Protein AF-A0A139C661-F1 (afdb_monomer_lite)

Radius of gyration: 28.18 Å; chains: 1; bounding box: 65×70×69 Å

Secondary structure (DSSP, 8-state):
-HHHHHHHHHHHHHHS----HHHHHHHHHHHHHHHHHHHHHHHHHTTT--GGGSEEEE-STTHHHHHHHHHHHHT--EEEE-TTGGGHHHHHHHHSPEEEEEEEEEEEES-TTHHHHHHHHHHHHHHHHHHHHHHTS-TT-EEEEEEEEEEEETT---EEEEESS-HHHHHHHHHHHHHHHHS---TT--EEEEEEEEEEEEE---PPPPP-----PPPPPSEEEEEEETTEEEEEEEEEGGG--TT-EEESSEEEE-SS-EEEE-TTEEEEE-TTS-EEEEE---S------S---HHHHHHHHHHHHHHHHHHHHHHHHH---HHHHTT-----EEE-TTS-EEEE-SS-GGGTTTTTTT-

Structure (mmCIF, N/CA/C/O backbone):
data_AF-A0A139C661-F1
#
_entry.id   AF-A0A139C661-F1
#
loop_
_atom_site.group_PDB
_atom_site.id
_atom_site.type_symbol
_atom_site.label_atom_id
_atom_site.label_alt_id
_atom_site.label_comp_id
_atom_site.label_asym_id
_atom_site.label_entity_id
_atom_site.label_seq_id
_atom_site.pdbx_PDB_ins_code
_atom_site.Cartn_x
_atom_site.Cartn_y
_atom_site.Cartn_z
_atom_site.occupancy
_atom_site.B_iso_or_equiv
_atom_site.auth_seq_id
_atom_site.auth_comp_id
_atom_site.auth_asym_id
_atom_site.auth_atom_id
_atom_site.pdbx_PDB_model_num
ATOM 1 N N . MET A 1 1 ? 30.613 1.981 -14.700 1.00 80.44 1 MET A N 1
ATOM 2 C CA . MET A 1 1 ? 31.206 0.914 -15.538 1.00 80.44 1 MET A CA 1
ATOM 3 C C . MET A 1 1 ? 32.548 0.426 -15.017 1.00 80.44 1 MET A C 1
ATOM 5 O O . MET A 1 1 ? 32.743 -0.776 -15.017 1.00 80.44 1 MET A O 1
ATOM 9 N N . GLU A 1 2 ? 33.445 1.295 -14.546 1.00 85.75 2 GLU A N 1
ATOM 10 C CA . GLU A 1 2 ? 34.765 0.894 -14.021 1.00 85.75 2 GLU A CA 1
ATOM 11 C C . GLU A 1 2 ? 34.686 -0.111 -12.857 1.00 85.75 2 GLU A C 1
ATOM 13 O O . GLU A 1 2 ? 35.191 -1.217 -12.991 1.00 85.75 2 GLU A O 1
ATOM 18 N N . LYS A 1 3 ? 33.885 0.173 -11.820 1.00 90.19 3 LYS A N 1
ATOM 19 C CA . LYS A 1 3 ? 33.638 -0.775 -10.712 1.00 90.19 3 LYS A CA 1
ATOM 20 C C . LYS A 1 3 ? 33.100 -2.145 -11.152 1.00 90.19 3 LYS A C 1
ATOM 22 O O . LYS A 1 3 ? 33.436 -3.162 -10.565 1.00 90.19 3 LYS A O 1
ATOM 27 N N . PHE A 1 4 ? 32.262 -2.187 -12.192 1.00 91.69 4 PHE A N 1
ATOM 28 C CA . PHE A 1 4 ? 31.746 -3.457 -12.719 1.00 91.69 4 PHE A CA 1
ATOM 29 C C . PHE A 1 4 ? 32.794 -4.222 -13.533 1.00 91.69 4 PHE A C 1
ATOM 31 O O . PHE A 1 4 ? 32.714 -5.442 -13.609 1.00 91.69 4 PHE A O 1
ATOM 38 N N . ARG A 1 5 ? 33.780 -3.534 -14.128 1.00 92.62 5 ARG A N 1
ATOM 39 C CA . ARG A 1 5 ? 34.937 -4.186 -14.761 1.00 92.62 5 ARG A CA 1
ATOM 40 C C . ARG A 1 5 ? 35.842 -4.818 -13.716 1.00 92.62 5 ARG A C 1
ATOM 42 O O . ARG A 1 5 ? 36.205 -5.974 -13.872 1.00 92.62 5 ARG A O 1
ATOM 49 N N . GLU A 1 6 ? 36.148 -4.084 -12.651 1.00 92.38 6 GLU A N 1
ATOM 50 C CA . GLU A 1 6 ? 36.937 -4.598 -11.525 1.00 92.38 6 GLU A CA 1
ATOM 51 C C . GLU A 1 6 ? 36.276 -5.840 -10.917 1.00 92.38 6 GLU A C 1
ATOM 53 O O . GLU A 1 6 ? 36.915 -6.881 -10.787 1.00 92.38 6 GLU A O 1
ATOM 58 N N . LEU A 1 7 ? 34.968 -5.766 -10.654 1.00 90.88 7 LEU A N 1
ATOM 59 C CA . LEU A 1 7 ? 34.220 -6.888 -10.095 1.00 90.88 7 LEU A CA 1
ATOM 60 C C . LEU A 1 7 ? 34.132 -8.084 -11.056 1.00 90.88 7 LEU A C 1
ATOM 62 O O . LEU A 1 7 ? 34.172 -9.228 -10.616 1.00 90.88 7 LEU A O 1
ATOM 66 N N . ALA A 1 8 ? 34.039 -7.848 -12.368 1.00 91.00 8 ALA A N 1
ATOM 67 C CA . ALA A 1 8 ? 34.062 -8.923 -13.358 1.00 91.00 8 ALA A CA 1
ATOM 68 C C . ALA A 1 8 ? 35.401 -9.685 -13.356 1.00 91.00 8 ALA A C 1
ATOM 70 O O . ALA A 1 8 ? 35.404 -10.915 -13.445 1.00 91.00 8 ALA A O 1
ATOM 71 N N . GLU A 1 9 ? 36.527 -8.979 -13.215 1.00 91.69 9 GLU A N 1
ATOM 72 C CA . GLU A 1 9 ? 37.844 -9.613 -13.078 1.00 91.69 9 GLU A CA 1
ATOM 73 C C . GLU A 1 9 ? 37.979 -10.364 -11.746 1.00 91.69 9 GLU A C 1
ATOM 75 O O . GLU A 1 9 ? 38.495 -11.481 -11.726 1.00 91.69 9 GLU A O 1
ATOM 80 N N . GLU A 1 10 ? 37.453 -9.819 -10.645 1.00 90.50 10 GLU A N 1
ATOM 81 C CA . GLU A 1 10 ? 37.433 -10.512 -9.351 1.00 90.50 10 GLU A CA 1
ATOM 82 C C . GLU A 1 10 ? 36.623 -11.818 -9.408 1.00 90.50 10 GLU A C 1
ATOM 84 O O . GLU A 1 10 ? 37.113 -12.873 -8.995 1.00 90.50 10 GLU A O 1
ATOM 89 N N . ILE A 1 11 ? 35.420 -11.784 -9.996 1.00 87.69 11 ILE A N 1
ATOM 90 C CA . ILE A 1 11 ? 34.577 -12.974 -10.200 1.00 87.69 11 ILE A CA 1
ATOM 91 C C . ILE A 1 11 ? 35.332 -14.024 -11.018 1.00 87.69 11 ILE A C 1
ATOM 93 O O . ILE A 1 11 ? 35.315 -15.209 -10.672 1.00 87.69 11 ILE A O 1
ATOM 97 N N . LYS A 1 12 ? 36.026 -13.606 -12.080 1.00 90.69 12 LYS A N 1
ATOM 98 C CA . LYS A 1 12 ? 36.820 -14.503 -12.923 1.00 90.69 12 LYS A CA 1
ATOM 99 C C . LYS A 1 12 ? 37.972 -15.143 -12.151 1.00 90.69 12 LYS A C 1
ATOM 101 O O . LYS A 1 12 ? 38.194 -16.341 -12.310 1.00 90.69 12 LYS A O 1
ATOM 106 N N . LEU A 1 13 ? 38.670 -14.383 -11.308 1.00 92.19 13 LEU A N 1
ATOM 107 C CA . LEU A 1 13 ? 39.756 -14.898 -10.467 1.00 92.19 13 LEU A CA 1
ATOM 108 C C . LEU A 1 13 ? 39.258 -15.917 -9.433 1.00 92.19 13 LEU A C 1
ATOM 110 O O . LEU A 1 13 ? 39.917 -16.932 -9.223 1.00 92.19 13 LEU A O 1
ATOM 114 N N . GLN A 1 14 ? 38.104 -15.675 -8.809 1.00 92.31 14 GLN A N 1
ATOM 115 C CA . GLN A 1 14 ? 37.574 -16.535 -7.742 1.00 92.31 14 GLN A CA 1
ATOM 116 C C . GLN A 1 14 ? 36.830 -17.773 -8.262 1.00 92.31 14 GLN A C 1
ATOM 118 O O . GLN A 1 14 ? 36.888 -18.831 -7.641 1.00 92.31 14 GLN A O 1
ATOM 123 N N . THR A 1 15 ? 36.116 -17.653 -9.384 1.00 88.62 15 THR A N 1
ATOM 124 C CA . THR A 1 15 ? 35.202 -18.704 -9.876 1.00 88.62 15 THR A CA 1
ATOM 125 C C . THR A 1 15 ? 35.655 -19.357 -11.182 1.00 88.62 15 THR A C 1
ATOM 127 O O . THR A 1 15 ? 35.063 -20.344 -11.613 1.00 88.62 15 THR A O 1
ATOM 130 N N . GLY A 1 16 ? 36.663 -18.796 -11.860 1.00 87.50 16 GLY A N 1
ATOM 131 C CA . GLY A 1 16 ? 37.084 -19.212 -13.202 1.00 87.50 16 GLY A CA 1
ATOM 132 C C . GLY A 1 16 ? 36.118 -18.810 -14.326 1.00 87.50 16 GLY A C 1
ATOM 133 O O . GLY A 1 16 ? 36.418 -19.030 -15.501 1.00 87.50 16 GLY A O 1
ATOM 134 N N . LYS A 1 17 ? 34.964 -18.204 -14.007 1.00 84.56 17 LYS A N 1
ATOM 135 C CA . LYS A 1 17 ? 33.947 -17.802 -14.984 1.00 84.56 17 LYS A CA 1
ATOM 136 C C . LYS A 1 17 ? 34.169 -16.365 -15.448 1.00 84.56 17 LYS A C 1
ATOM 138 O O . LYS A 1 17 ? 34.130 -15.431 -14.656 1.00 84.56 17 LYS A O 1
ATOM 143 N N . SER A 1 18 ? 34.347 -16.178 -16.754 1.00 88.88 18 SER A N 1
ATOM 144 C CA . SER A 1 18 ? 34.419 -14.842 -17.353 1.00 88.88 18 SER A CA 1
ATOM 145 C C . SER A 1 18 ? 33.016 -14.265 -17.543 1.00 88.88 18 SER A C 1
ATOM 147 O O . SER A 1 18 ? 32.144 -14.940 -18.089 1.00 88.88 18 SER A O 1
ATOM 149 N N . MET A 1 19 ? 32.815 -13.010 -17.145 1.00 88.56 19 MET A N 1
ATOM 150 C CA . MET A 1 19 ? 31.574 -12.256 -17.357 1.00 88.56 19 MET A CA 1
ATOM 151 C C . MET A 1 19 ? 31.905 -10.856 -17.871 1.00 88.56 19 MET A C 1
ATOM 153 O O . MET A 1 19 ? 32.953 -10.300 -17.546 1.00 88.56 19 MET A O 1
ATOM 157 N N . LYS A 1 20 ? 31.025 -10.276 -18.682 1.00 92.12 20 LYS A N 1
ATOM 158 C CA . LYS A 1 20 ? 31.119 -8.876 -19.096 1.00 92.12 20 LYS A CA 1
ATOM 159 C C . LYS A 1 20 ? 30.608 -7.959 -17.976 1.00 92.12 20 LYS A C 1
ATOM 161 O O . LYS A 1 20 ? 29.707 -8.352 -17.234 1.00 92.12 20 LYS A O 1
ATOM 166 N N . PRO A 1 21 ? 31.107 -6.717 -17.866 1.00 93.44 21 PRO A N 1
ATOM 167 C CA . PRO A 1 21 ? 30.649 -5.761 -16.852 1.00 93.44 21 PRO A CA 1
ATOM 168 C C . PRO A 1 21 ? 29.132 -5.525 -16.865 1.00 93.44 21 PRO A C 1
ATOM 170 O O . PRO A 1 21 ? 28.522 -5.330 -15.816 1.00 93.44 21 PRO A O 1
ATOM 173 N N . GLU A 1 22 ? 28.517 -5.550 -18.047 1.00 94.12 22 GLU A N 1
ATOM 174 C CA . GLU A 1 22 ? 27.073 -5.403 -18.228 1.00 94.12 22 GLU A CA 1
ATOM 175 C C . GLU A 1 22 ? 26.294 -6.601 -17.663 1.00 94.12 22 GLU A C 1
ATOM 177 O O . GLU A 1 22 ? 25.252 -6.412 -17.041 1.00 94.12 22 GLU A O 1
ATOM 182 N N . GLU A 1 23 ? 26.825 -7.820 -17.810 1.00 90.12 23 GLU A N 1
ATOM 183 C CA . GLU A 1 23 ? 26.236 -9.041 -17.241 1.00 90.12 23 GLU A CA 1
ATOM 184 C C . GLU A 1 23 ? 26.311 -9.027 -15.712 1.00 90.12 23 GLU A C 1
ATOM 186 O O . GLU A 1 23 ? 25.373 -9.453 -15.039 1.00 90.12 23 GLU A O 1
ATOM 191 N N . VAL A 1 24 ? 27.405 -8.497 -15.155 1.00 91.75 24 VAL A N 1
ATOM 192 C CA . VAL A 1 24 ? 27.536 -8.295 -13.706 1.00 91.75 24 VAL A CA 1
ATOM 193 C C . VAL A 1 24 ? 26.501 -7.277 -13.221 1.00 91.75 24 VAL A C 1
ATOM 195 O O . VAL A 1 24 ? 25.784 -7.553 -12.262 1.00 91.75 24 VAL A O 1
ATOM 198 N N . ALA A 1 25 ? 26.358 -6.135 -13.900 1.00 92.12 25 ALA A N 1
ATOM 199 C CA . ALA A 1 25 ? 25.361 -5.122 -13.547 1.00 92.12 25 ALA A CA 1
ATOM 200 C C . ALA A 1 25 ? 23.918 -5.658 -13.625 1.00 92.12 25 ALA A C 1
ATOM 202 O O . ALA A 1 25 ? 23.123 -5.425 -12.711 1.00 92.12 25 ALA A O 1
ATOM 203 N N . GLU A 1 26 ? 23.586 -6.421 -14.670 1.00 91.62 26 GLU A N 1
ATOM 204 C CA . GLU A 1 26 ? 22.289 -7.098 -14.788 1.00 91.62 26 GLU A CA 1
ATOM 205 C C . GLU A 1 26 ? 22.086 -8.138 -13.670 1.00 91.62 26 GLU A C 1
ATOM 207 O O . GLU A 1 26 ? 20.982 -8.275 -13.144 1.00 91.62 26 GLU A O 1
ATOM 212 N N . GLY A 1 27 ? 23.144 -8.838 -13.249 1.00 86.31 27 GLY A N 1
ATOM 213 C CA . GLY A 1 27 ? 23.111 -9.751 -12.104 1.00 86.31 27 GLY A CA 1
ATOM 214 C C . GLY A 1 27 ? 22.730 -9.057 -10.793 1.00 86.31 27 GLY A C 1
ATOM 215 O O . GLY A 1 27 ? 21.849 -9.538 -10.083 1.00 86.31 27 GLY A O 1
ATOM 216 N N . PHE A 1 28 ? 23.317 -7.890 -10.502 1.00 91.06 28 PHE A N 1
ATOM 217 C CA . PHE A 1 28 ? 22.934 -7.080 -9.334 1.00 91.06 28 PHE A CA 1
ATOM 218 C C . PHE A 1 28 ? 21.464 -6.665 -9.387 1.00 91.06 28 PHE A C 1
ATOM 220 O O . PHE A 1 28 ? 20.768 -6.732 -8.373 1.00 91.06 28 PHE A O 1
ATOM 227 N N . LEU A 1 29 ? 20.983 -6.269 -10.568 1.00 91.25 29 LEU A N 1
ATOM 228 C CA . LEU A 1 29 ? 19.581 -5.921 -10.764 1.00 91.25 29 LEU A CA 1
ATOM 229 C C . LEU A 1 29 ? 18.662 -7.119 -10.483 1.00 91.25 29 LEU A C 1
ATOM 231 O O . LEU A 1 29 ? 17.674 -6.959 -9.771 1.00 91.25 29 LEU A O 1
ATOM 235 N N . LYS A 1 30 ? 19.005 -8.318 -10.976 1.00 85.88 30 LYS A N 1
ATOM 236 C CA . LYS A 1 30 ? 18.246 -9.555 -10.712 1.00 85.88 30 LYS A CA 1
ATOM 237 C C . LYS A 1 30 ? 18.159 -9.859 -9.215 1.00 85.88 30 LYS A C 1
ATOM 239 O O . LYS A 1 30 ? 17.058 -10.067 -8.717 1.00 85.88 30 LYS A O 1
ATOM 244 N N . VAL A 1 31 ? 19.280 -9.794 -8.492 1.00 84.31 31 VAL A N 1
ATOM 245 C CA . VAL A 1 31 ? 19.309 -10.014 -7.032 1.00 84.31 31 VAL A CA 1
ATOM 246 C C . VAL A 1 31 ? 18.468 -8.970 -6.291 1.00 84.31 31 VAL A C 1
ATOM 248 O O . VAL A 1 31 ? 17.716 -9.306 -5.379 1.00 84.31 31 VAL A O 1
ATOM 251 N N . ALA A 1 32 ? 18.553 -7.696 -6.683 1.00 89.88 32 ALA A N 1
ATOM 252 C CA . ALA A 1 32 ? 17.746 -6.639 -6.075 1.00 89.88 32 ALA A CA 1
ATOM 253 C C . ALA A 1 32 ? 16.240 -6.867 -6.296 1.00 89.88 32 ALA A C 1
ATOM 255 O O . ALA A 1 32 ? 15.459 -6.755 -5.350 1.00 89.88 32 ALA A O 1
ATOM 256 N N . VAL A 1 33 ? 15.839 -7.220 -7.522 1.00 91.00 33 VAL A N 1
ATOM 257 C CA . VAL A 1 33 ? 14.450 -7.558 -7.874 1.00 91.00 33 VAL A CA 1
ATOM 258 C C . VAL A 1 33 ? 13.952 -8.748 -7.062 1.00 91.00 33 VAL A C 1
ATOM 260 O O . VAL A 1 33 ? 12.860 -8.680 -6.504 1.00 91.00 33 VAL A O 1
ATOM 263 N N . GLU A 1 34 ? 14.749 -9.809 -6.952 1.00 81.69 34 GLU A N 1
ATOM 264 C CA . GLU A 1 34 ? 14.398 -11.004 -6.184 1.00 81.69 34 GLU A CA 1
ATOM 265 C C . GLU A 1 34 ? 14.207 -10.689 -4.696 1.00 81.69 34 GLU A C 1
ATOM 267 O O . GLU A 1 34 ? 13.201 -11.079 -4.105 1.00 81.69 34 GLU A O 1
ATOM 272 N N . ASN A 1 35 ? 15.096 -9.890 -4.103 1.00 84.19 35 ASN A N 1
ATOM 273 C CA . ASN A 1 35 ? 14.955 -9.443 -2.717 1.00 84.19 35 ASN A CA 1
ATOM 274 C C . ASN A 1 35 ? 13.679 -8.614 -2.493 1.00 84.19 35 ASN A C 1
ATOM 276 O O . ASN A 1 35 ? 12.963 -8.834 -1.513 1.00 84.19 35 ASN A O 1
ATOM 280 N N . MET A 1 36 ? 13.368 -7.681 -3.400 1.00 92.81 36 MET A N 1
ATOM 281 C CA . MET A 1 36 ? 12.145 -6.872 -3.325 1.00 92.81 36 MET A CA 1
ATOM 282 C C . MET A 1 36 ? 10.884 -7.732 -3.471 1.00 92.81 36 MET A C 1
ATOM 284 O O . MET A 1 36 ? 9.956 -7.602 -2.671 1.00 92.81 36 MET A O 1
ATOM 288 N N . ALA A 1 37 ? 10.863 -8.641 -4.449 1.00 87.81 37 ALA A N 1
ATOM 289 C CA . ALA A 1 37 ? 9.755 -9.565 -4.661 1.00 87.81 37 ALA A CA 1
ATOM 290 C C . ALA A 1 37 ? 9.552 -10.475 -3.440 1.00 87.81 37 ALA A C 1
ATOM 292 O O . ALA A 1 37 ? 8.440 -10.576 -2.927 1.00 87.81 37 ALA A O 1
ATOM 293 N N . ASN A 1 38 ? 10.619 -11.053 -2.887 1.00 79.50 38 ASN A N 1
ATOM 294 C CA . ASN A 1 38 ? 10.536 -11.898 -1.696 1.00 79.50 38 ASN A CA 1
ATOM 295 C C . ASN A 1 38 ? 9.994 -11.144 -0.475 1.00 79.50 38 ASN A C 1
ATOM 297 O O . ASN A 1 38 ? 9.174 -11.693 0.261 1.00 79.50 38 ASN A O 1
ATOM 301 N N . ALA A 1 39 ? 10.373 -9.877 -0.280 1.00 87.06 39 ALA A N 1
ATOM 302 C CA . ALA A 1 39 ? 9.829 -9.056 0.800 1.00 87.06 39 ALA A CA 1
ATOM 303 C C . ALA A 1 39 ? 8.314 -8.818 0.645 1.00 87.06 39 ALA A C 1
ATOM 305 O O . ALA A 1 39 ? 7.556 -8.982 1.607 1.00 87.06 39 ALA A O 1
ATOM 306 N N . ILE A 1 40 ? 7.859 -8.486 -0.569 1.00 87.75 40 ILE A N 1
ATOM 307 C CA . ILE A 1 40 ? 6.432 -8.288 -0.873 1.00 87.75 40 ILE A CA 1
ATOM 308 C C . ILE A 1 40 ? 5.660 -9.602 -0.708 1.00 87.75 40 ILE A C 1
ATOM 310 O O . ILE A 1 40 ? 4.613 -9.620 -0.051 1.00 87.75 40 ILE A O 1
ATOM 314 N N . LYS A 1 41 ? 6.192 -10.705 -1.250 1.00 79.12 41 LYS A N 1
ATOM 315 C CA . LYS A 1 41 ? 5.614 -12.050 -1.150 1.00 79.12 41 LYS A CA 1
ATOM 316 C C . LYS A 1 41 ? 5.475 -12.471 0.307 1.00 79.12 41 LYS A C 1
ATOM 318 O O . LYS A 1 41 ? 4.380 -12.823 0.726 1.00 79.12 41 LYS A O 1
ATOM 323 N N . HIS A 1 42 ? 6.531 -12.344 1.107 1.00 75.38 42 HIS A N 1
ATOM 324 C CA . HIS A 1 42 ? 6.519 -12.716 2.521 1.00 75.38 42 HIS A CA 1
ATOM 325 C C . HIS A 1 42 ? 5.429 -11.979 3.313 1.00 75.38 42 HIS A C 1
ATOM 327 O O . HIS A 1 42 ? 4.707 -12.600 4.087 1.00 75.38 42 HIS A O 1
ATOM 333 N N . ILE A 1 43 ? 5.270 -10.666 3.125 1.00 77.12 43 ILE A N 1
ATOM 334 C CA . ILE A 1 43 ? 4.259 -9.887 3.862 1.00 77.12 43 ILE A CA 1
ATOM 335 C C . ILE A 1 43 ? 2.839 -10.213 3.382 1.00 77.12 43 ILE A C 1
ATOM 337 O O . ILE A 1 43 ? 1.917 -10.313 4.195 1.00 77.12 43 ILE A O 1
ATOM 341 N N . SER A 1 44 ? 2.653 -10.360 2.071 1.00 77.31 44 SER A N 1
ATOM 342 C CA . SER A 1 44 ? 1.326 -10.500 1.462 1.00 77.31 44 SER A CA 1
ATOM 343 C C . SER A 1 44 ? 0.790 -11.923 1.583 1.00 77.31 44 SER A C 1
ATOM 345 O O . SER A 1 44 ? -0.354 -12.128 1.987 1.00 77.31 44 SER A O 1
ATOM 347 N N . VAL A 1 45 ? 1.637 -12.915 1.312 1.00 70.44 45 VAL A N 1
ATOM 348 C CA . VAL A 1 45 ? 1.259 -14.329 1.327 1.00 70.44 45 VAL A CA 1
ATOM 349 C C . VAL A 1 45 ? 1.052 -14.833 2.760 1.00 70.44 45 VAL A C 1
ATOM 351 O O . VAL A 1 45 ? 0.088 -15.556 2.997 1.00 70.44 45 VAL A O 1
ATOM 354 N N . LYS A 1 46 ? 1.818 -14.355 3.757 1.00 60.97 46 LYS A N 1
ATOM 355 C CA . LYS A 1 46 ? 1.527 -14.622 5.188 1.00 60.97 46 LYS A CA 1
ATOM 356 C C . LYS A 1 46 ? 0.142 -14.151 5.632 1.00 60.97 46 LYS A C 1
ATOM 358 O O . LYS A 1 46 ? -0.434 -14.676 6.583 1.00 60.97 46 LYS A O 1
ATOM 363 N N . ARG A 1 47 ? -0.402 -13.144 4.948 1.00 64.62 47 ARG A N 1
ATOM 364 C CA . ARG A 1 47 ? -1.761 -12.636 5.171 1.00 64.62 47 ARG A CA 1
ATOM 365 C C . ARG A 1 47 ? -2.810 -13.339 4.298 1.00 64.62 47 ARG A C 1
ATOM 367 O O . ARG A 1 47 ? -3.972 -12.955 4.340 1.00 64.62 47 ARG A O 1
ATOM 374 N N . GLY A 1 48 ? -2.417 -14.355 3.526 1.00 64.56 48 GLY A N 1
ATOM 375 C CA . GLY A 1 48 ? -3.294 -15.153 2.672 1.00 64.56 48 GLY A CA 1
ATOM 376 C C . GLY A 1 48 ? -3.688 -14.490 1.349 1.00 64.56 48 GLY A C 1
ATOM 377 O O . GLY A 1 48 ? -4.583 -15.002 0.674 1.00 64.56 48 GLY A O 1
ATOM 378 N N . TYR A 1 49 ? -3.057 -13.377 0.962 1.00 73.31 49 TYR A N 1
ATOM 379 C CA . TYR A 1 49 ? -3.384 -12.681 -0.285 1.00 73.31 49 TYR A CA 1
ATOM 380 C C . TYR A 1 49 ? -2.826 -13.409 -1.513 1.00 73.31 49 TYR A C 1
ATOM 382 O O . TYR A 1 49 ? -1.654 -13.788 -1.541 1.00 73.31 49 TYR A O 1
ATOM 390 N N . HIS A 1 50 ? -3.668 -13.548 -2.539 1.00 74.44 50 HIS A N 1
ATOM 391 C CA . HIS A 1 50 ? -3.280 -13.990 -3.880 1.00 74.44 50 HIS A CA 1
ATOM 392 C C . HIS A 1 50 ? -2.820 -12.770 -4.677 1.00 74.44 50 HIS A C 1
ATOM 394 O O . HIS A 1 50 ? -3.635 -11.920 -5.009 1.00 74.44 50 HIS A O 1
ATOM 400 N N . LEU A 1 51 ? -1.518 -12.635 -4.936 1.00 77.81 51 LEU A N 1
ATOM 401 C CA . LEU A 1 51 ? -0.949 -11.400 -5.499 1.00 77.81 51 LEU A CA 1
ATOM 402 C C . L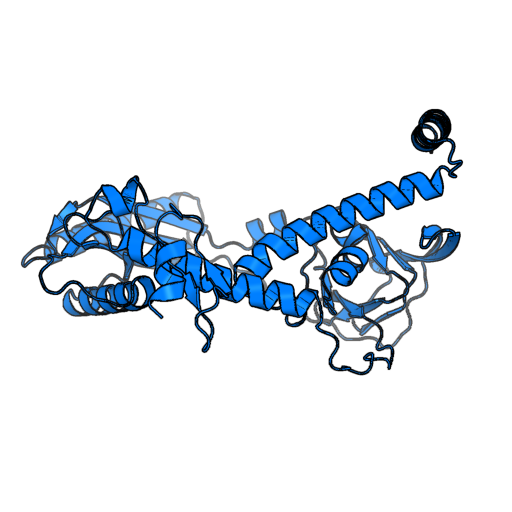EU A 1 51 ? -1.455 -11.056 -6.909 1.00 77.81 51 LEU A C 1
ATOM 404 O O . LEU A 1 51 ? -1.526 -9.877 -7.241 1.00 77.81 51 LEU A O 1
ATOM 408 N N . GLU A 1 52 ? -1.843 -12.052 -7.703 1.00 80.31 52 GLU A N 1
ATOM 409 C CA . GLU A 1 52 ? -2.371 -11.873 -9.064 1.00 80.31 52 GLU A CA 1
ATOM 410 C C . GLU A 1 52 ? -3.680 -11.063 -9.098 1.00 80.31 52 GLU A C 1
ATOM 412 O O . GLU A 1 52 ? -3.947 -10.361 -10.071 1.00 80.31 52 GLU A O 1
ATOM 417 N N . ASP A 1 53 ? -4.455 -11.089 -8.007 1.00 81.75 53 ASP A N 1
ATOM 418 C CA . ASP A 1 53 ? -5.716 -10.346 -7.872 1.00 81.75 53 ASP A CA 1
ATOM 419 C C . ASP A 1 53 ? -5.502 -8.844 -7.587 1.00 81.75 53 ASP A C 1
ATOM 421 O O . ASP A 1 53 ? -6.461 -8.067 -7.538 1.00 81.75 53 ASP A O 1
ATOM 425 N N . TYR A 1 54 ? -4.254 -8.414 -7.371 1.00 88.31 54 TYR A N 1
ATOM 426 C CA . TYR A 1 54 ? -3.913 -7.058 -6.944 1.00 88.31 54 TYR A CA 1
ATOM 427 C C . TYR A 1 54 ? -3.136 -6.282 -8.005 1.00 88.31 54 TYR A C 1
ATOM 429 O O . TYR A 1 54 ? -2.441 -6.821 -8.861 1.00 88.31 54 TYR A O 1
ATOM 437 N N . ILE A 1 55 ? -3.226 -4.956 -7.903 1.00 95.25 55 ILE A N 1
ATOM 438 C CA . ILE A 1 55 ? -2.417 -4.025 -8.688 1.00 95.25 55 ILE A CA 1
ATOM 439 C C . ILE A 1 55 ? -1.220 -3.599 -7.838 1.00 95.25 55 ILE A C 1
ATOM 441 O O . ILE A 1 55 ? -1.388 -3.147 -6.702 1.00 95.25 55 ILE A O 1
ATOM 445 N N . LEU A 1 56 ? -0.011 -3.689 -8.393 1.00 95.56 56 LEU A N 1
ATOM 446 C CA . LEU A 1 56 ? 1.187 -3.181 -7.730 1.00 95.56 56 LEU A CA 1
ATOM 447 C C . LEU A 1 56 ? 1.222 -1.649 -7.826 1.00 95.56 56 LEU A C 1
ATOM 449 O O . LEU A 1 56 ? 1.378 -1.092 -8.909 1.00 95.56 56 LEU A O 1
ATOM 453 N N . CYS A 1 57 ? 1.095 -0.952 -6.697 1.00 95.69 57 CYS A N 1
ATOM 454 C CA . CYS A 1 57 ? 1.296 0.496 -6.646 1.00 95.69 57 CYS A CA 1
ATOM 455 C C . CYS A 1 57 ? 2.787 0.805 -6.457 1.00 95.69 57 CYS A C 1
ATOM 457 O O . CYS A 1 57 ? 3.356 0.524 -5.399 1.00 95.69 57 CYS A O 1
ATOM 459 N N . CYS A 1 58 ? 3.423 1.382 -7.476 1.00 94.31 58 CYS A N 1
ATOM 460 C CA . CYS A 1 58 ? 4.846 1.712 -7.446 1.00 94.31 58 CYS A CA 1
ATOM 461 C C . CYS A 1 58 ? 5.062 3.207 -7.201 1.00 94.31 58 CYS A C 1
ATOM 463 O O . CYS A 1 58 ? 4.563 4.058 -7.939 1.00 94.31 58 CYS A O 1
ATOM 465 N N . PHE A 1 59 ? 5.860 3.524 -6.182 1.00 94.06 59 PHE A N 1
ATOM 466 C CA . PHE A 1 59 ? 6.226 4.891 -5.820 1.00 94.06 59 PHE A CA 1
ATOM 467 C C . PHE A 1 59 ? 7.673 4.975 -5.311 1.00 94.06 59 PHE A C 1
ATOM 469 O O . PHE A 1 59 ? 8.371 3.969 -5.192 1.00 94.06 59 PHE A O 1
ATOM 476 N N . GLY A 1 60 ? 8.132 6.194 -5.031 1.00 92.25 60 GLY A N 1
ATOM 477 C CA . GLY A 1 60 ? 9.523 6.518 -4.732 1.00 92.25 60 GLY A CA 1
ATOM 478 C C . GLY A 1 60 ? 10.356 6.732 -5.997 1.00 92.25 60 GLY A C 1
ATOM 479 O O . GLY A 1 60 ? 9.981 6.319 -7.093 1.00 92.25 60 GLY A O 1
ATOM 480 N N . GLY A 1 61 ? 11.510 7.389 -5.855 1.00 89.44 61 GLY A N 1
ATOM 481 C CA . GLY A 1 61 ? 12.331 7.786 -7.006 1.00 89.44 61 GLY A CA 1
ATOM 482 C C . GLY A 1 61 ? 12.826 6.613 -7.862 1.00 89.44 61 GLY A C 1
ATOM 483 O O . GLY A 1 61 ? 12.874 6.728 -9.086 1.00 89.44 61 GLY A O 1
ATOM 484 N N . ALA A 1 62 ? 13.132 5.473 -7.235 1.00 90.75 62 ALA A N 1
ATOM 485 C CA . ALA A 1 62 ? 13.631 4.272 -7.911 1.00 90.75 62 ALA A CA 1
ATOM 486 C C . ALA A 1 62 ? 12.572 3.172 -8.110 1.00 90.75 62 ALA A C 1
ATOM 488 O O . ALA A 1 62 ? 12.821 2.226 -8.849 1.00 90.75 62 ALA A O 1
ATOM 489 N N . GLY A 1 63 ? 11.391 3.273 -7.487 1.00 91.69 63 GLY A N 1
ATOM 490 C CA . GLY A 1 63 ? 10.412 2.177 -7.490 1.00 91.69 63 GLY A CA 1
ATOM 491 C C . GLY A 1 63 ? 9.968 1.780 -8.899 1.00 91.69 63 GLY A C 1
ATOM 492 O O . GLY A 1 63 ? 9.954 0.601 -9.246 1.00 91.69 63 GLY A O 1
ATOM 493 N N . ALA A 1 64 ? 9.700 2.771 -9.752 1.00 94.31 64 ALA A N 1
ATOM 494 C CA . ALA A 1 64 ? 9.279 2.542 -11.131 1.00 94.31 64 ALA A CA 1
ATOM 495 C C . ALA A 1 64 ? 10.383 1.978 -12.053 1.00 94.31 64 ALA A C 1
ATOM 497 O O . ALA A 1 64 ? 10.072 1.497 -13.140 1.00 94.31 64 ALA A O 1
ATOM 498 N N . GLN A 1 65 ? 11.654 1.994 -11.632 1.00 94.44 65 GLN A N 1
ATOM 499 C CA . GLN A 1 65 ? 12.767 1.433 -12.413 1.00 94.44 65 GLN A CA 1
ATOM 500 C C . GLN A 1 65 ? 12.782 -0.098 -12.392 1.00 94.44 65 GLN A C 1
ATOM 502 O O . GLN A 1 65 ? 13.387 -0.719 -13.261 1.00 94.44 65 GLN A O 1
ATOM 507 N N . HIS A 1 66 ? 12.155 -0.695 -11.378 1.00 95.25 66 HIS A N 1
ATOM 508 C CA . HIS A 1 66 ? 12.154 -2.139 -11.137 1.00 95.25 66 HIS A CA 1
ATOM 509 C C . HIS A 1 66 ? 10.749 -2.740 -11.203 1.00 95.25 66 HIS A C 1
ATOM 511 O O . HIS A 1 66 ? 10.588 -3.940 -11.002 1.00 95.25 66 HIS A O 1
ATOM 517 N N . ALA A 1 67 ? 9.735 -1.907 -11.443 1.00 95.44 67 ALA A N 1
ATOM 518 C CA . ALA A 1 67 ? 8.337 -2.261 -11.265 1.00 95.44 67 ALA A CA 1
ATOM 519 C C . ALA A 1 67 ? 7.913 -3.458 -12.121 1.00 95.44 67 ALA A C 1
ATOM 521 O O . ALA A 1 67 ? 7.308 -4.385 -11.587 1.00 95.44 67 ALA A O 1
ATOM 522 N N . GLY A 1 68 ? 8.258 -3.474 -13.413 1.00 95.19 68 GLY A N 1
ATOM 523 C CA . GLY A 1 68 ? 7.879 -4.575 -14.298 1.00 95.19 68 GLY A CA 1
ATOM 524 C C . GLY A 1 68 ? 8.593 -5.878 -13.960 1.00 95.19 68 GLY A C 1
ATOM 525 O O . GLY A 1 68 ? 7.943 -6.917 -13.893 1.00 95.19 68 GLY A O 1
ATOM 526 N N . LEU A 1 69 ? 9.893 -5.830 -13.647 1.00 93.94 69 LEU A N 1
ATOM 527 C CA . LEU A 1 69 ? 10.641 -7.011 -13.190 1.00 93.94 69 LEU A CA 1
ATOM 528 C C . LEU A 1 69 ? 10.127 -7.566 -11.849 1.00 93.94 69 LEU A C 1
ATOM 530 O O . LEU A 1 69 ? 10.018 -8.782 -11.687 1.00 93.94 69 LEU A O 1
ATOM 534 N N . VAL A 1 70 ? 9.796 -6.696 -10.889 1.00 94.94 70 VAL A N 1
AT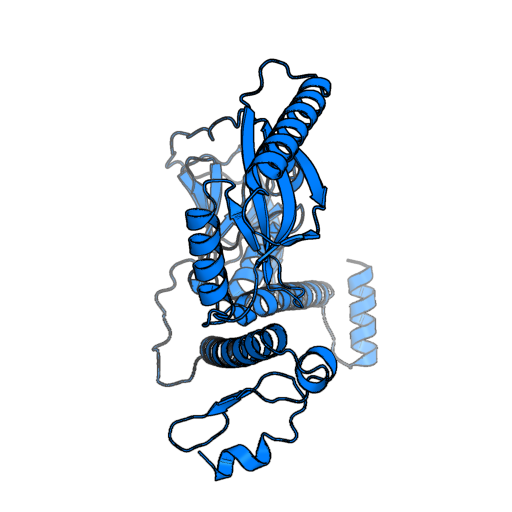OM 535 C CA . VAL A 1 70 ? 9.224 -7.105 -9.594 1.00 94.94 70 VAL A CA 1
ATOM 536 C C . VAL A 1 70 ? 7.836 -7.706 -9.793 1.00 94.94 70 VAL A C 1
ATOM 538 O O . VAL A 1 70 ? 7.564 -8.779 -9.264 1.00 94.94 70 VAL A O 1
ATOM 541 N N . ALA A 1 71 ? 6.974 -7.065 -10.583 1.00 93.88 71 ALA A N 1
ATOM 542 C CA . ALA A 1 71 ? 5.649 -7.591 -10.888 1.00 93.88 71 ALA A CA 1
ATOM 543 C C . ALA A 1 71 ? 5.720 -8.941 -11.618 1.00 93.88 71 ALA A C 1
ATOM 545 O O . ALA A 1 71 ? 4.988 -9.859 -11.258 1.00 93.88 71 ALA A O 1
ATOM 546 N N . ASP A 1 72 ? 6.653 -9.103 -12.564 1.00 90.06 72 ASP A N 1
ATOM 547 C CA . ASP A 1 72 ? 6.891 -10.376 -13.248 1.00 90.06 72 ASP A CA 1
ATOM 548 C C . ASP A 1 72 ? 7.296 -11.496 -12.278 1.00 90.06 72 ASP A C 1
ATOM 550 O O . ASP A 1 72 ? 6.807 -12.614 -12.419 1.00 90.06 72 ASP A O 1
ATOM 554 N N . SER A 1 73 ? 8.141 -11.200 -11.285 1.00 86.12 73 SER A N 1
ATOM 555 C CA . SER A 1 73 ? 8.543 -12.157 -10.239 1.00 86.12 73 SER A CA 1
ATOM 556 C C . SER A 1 73 ? 7.386 -12.538 -9.300 1.00 86.12 73 SER A C 1
ATOM 558 O O . SER A 1 73 ? 7.341 -13.644 -8.766 1.00 86.12 73 SER A O 1
ATOM 560 N N . LEU A 1 74 ? 6.426 -11.628 -9.113 1.00 85.19 74 LEU A N 1
ATOM 561 C CA . LEU A 1 74 ? 5.272 -11.801 -8.226 1.00 85.19 74 LEU A CA 1
ATOM 562 C C . LEU A 1 74 ? 4.019 -12.364 -8.914 1.00 85.19 74 LEU A C 1
ATOM 564 O O . LEU A 1 74 ? 3.027 -12.596 -8.228 1.00 85.19 74 LEU A O 1
ATOM 568 N N . GLY A 1 75 ? 4.032 -12.536 -10.240 1.00 84.94 75 GLY A N 1
ATOM 569 C CA . GLY A 1 75 ? 2.843 -12.917 -11.015 1.00 84.94 75 GLY A CA 1
ATOM 570 C C . GLY A 1 75 ? 1.819 -11.788 -11.199 1.00 84.94 75 GLY A C 1
ATOM 571 O O . GLY A 1 75 ? 0.733 -12.015 -11.716 1.00 84.94 75 GLY A O 1
ATOM 572 N N . ILE A 1 76 ? 2.151 -10.553 -10.818 1.00 91.00 76 ILE A N 1
ATOM 573 C CA . ILE A 1 76 ? 1.233 -9.412 -10.907 1.00 91.00 76 ILE A CA 1
ATOM 574 C C . ILE A 1 76 ? 1.106 -8.956 -12.366 1.00 91.00 76 ILE A C 1
ATOM 576 O O . ILE A 1 76 ? 2.106 -8.737 -13.051 1.00 91.00 76 ILE A O 1
ATOM 580 N N . GLU A 1 77 ? -0.126 -8.758 -12.837 1.00 93.44 77 GLU A N 1
ATOM 581 C CA . GLU A 1 77 ? -0.400 -8.384 -14.234 1.00 93.44 77 GLU A CA 1
ATOM 582 C C . GLU A 1 77 ? -0.539 -6.875 -14.464 1.00 93.44 77 GLU A C 1
ATOM 584 O O . GLU A 1 77 ? -0.480 -6.413 -15.610 1.00 93.44 77 GLU A O 1
ATOM 589 N N . LYS A 1 78 ? -0.746 -6.103 -13.389 1.00 96.56 78 LYS A N 1
ATOM 590 C CA . LYS A 1 78 ? -1.021 -4.665 -13.451 1.00 96.56 78 LYS A CA 1
ATOM 591 C C . LYS A 1 78 ? -0.193 -3.880 -12.447 1.00 96.56 78 LYS A C 1
ATOM 593 O O . LYS A 1 78 ? -0.109 -4.235 -11.274 1.00 96.56 78 LYS A O 1
ATOM 598 N N . ILE A 1 79 ? 0.350 -2.759 -12.899 1.00 97.62 79 ILE A N 1
ATOM 599 C CA . ILE A 1 79 ? 1.110 -1.821 -12.074 1.00 97.62 79 ILE A CA 1
ATOM 600 C C . ILE A 1 79 ? 0.505 -0.431 -12.254 1.00 97.62 79 ILE A C 1
ATOM 602 O O . ILE A 1 79 ? 0.284 0.013 -13.380 1.00 97.62 79 ILE A O 1
ATOM 606 N N . LEU A 1 80 ? 0.273 0.276 -11.154 1.00 97.44 80 LEU A N 1
ATOM 607 C CA . LEU A 1 80 ? -0.170 1.665 -11.162 1.00 97.44 80 LEU A CA 1
ATOM 608 C C . LEU A 1 80 ? 0.960 2.570 -10.672 1.00 97.44 80 LEU A C 1
ATOM 610 O O . LEU A 1 80 ? 1.503 2.370 -9.584 1.00 97.44 80 LEU A O 1
ATOM 614 N N . ILE A 1 81 ? 1.290 3.586 -11.466 1.00 96.06 81 ILE A N 1
ATOM 615 C CA . ILE A 1 81 ? 2.270 4.619 -11.124 1.00 96.06 81 ILE A CA 1
ATOM 616 C C . ILE A 1 81 ? 1.562 5.975 -11.165 1.00 96.06 81 ILE A C 1
ATOM 618 O O . ILE A 1 81 ? 1.078 6.427 -12.207 1.00 96.06 81 ILE A O 1
ATOM 622 N N . HIS A 1 82 ? 1.487 6.620 -10.003 1.00 94.06 82 HIS A N 1
ATOM 623 C CA . HIS A 1 82 ? 0.908 7.953 -9.854 1.00 94.06 82 HIS A CA 1
ATOM 624 C C . HIS A 1 82 ? 1.823 9.027 -10.494 1.00 94.06 82 HIS A C 1
ATOM 626 O O . HIS A 1 82 ? 3.041 8.882 -10.417 1.00 94.06 82 HIS A O 1
ATOM 632 N N . PRO A 1 83 ? 1.304 10.149 -11.039 1.00 90.19 83 PRO A N 1
ATOM 633 C CA . PRO A 1 83 ? 2.107 11.242 -11.615 1.00 90.19 83 PRO A CA 1
ATOM 634 C C . PRO A 1 83 ? 3.132 11.854 -10.655 1.00 90.19 83 PRO A C 1
ATOM 636 O O . PRO A 1 83 ? 4.111 12.470 -11.064 1.00 90.19 83 PRO A O 1
ATOM 639 N N . PHE A 1 84 ? 2.877 11.710 -9.357 1.00 90.50 84 PHE A N 1
ATOM 640 C CA . PHE A 1 84 ? 3.765 12.147 -8.283 1.00 90.50 84 PHE A CA 1
ATOM 641 C C . PHE A 1 84 ? 4.473 10.974 -7.601 1.00 90.50 84 PHE A C 1
ATOM 643 O O . PHE A 1 84 ? 4.880 11.111 -6.454 1.00 90.50 84 PHE A O 1
ATOM 650 N N . ALA A 1 85 ? 4.621 9.822 -8.267 1.00 92.50 85 ALA A N 1
ATOM 651 C CA . ALA A 1 85 ? 5.207 8.608 -7.696 1.00 92.50 85 ALA A CA 1
ATOM 652 C C . ALA A 1 85 ? 6.545 8.874 -6.992 1.00 92.50 85 ALA A C 1
ATOM 654 O O . ALA A 1 85 ? 6.727 8.439 -5.856 1.00 92.50 85 ALA A O 1
ATOM 655 N N . GLY A 1 86 ? 7.444 9.659 -7.595 1.00 91.56 86 GLY A N 1
ATOM 656 C CA . GLY A 1 86 ? 8.741 9.986 -6.994 1.00 91.56 86 GLY A CA 1
ATOM 657 C C . GLY A 1 86 ? 8.666 10.768 -5.674 1.00 91.56 86 GLY A C 1
ATOM 658 O O . GLY A 1 86 ? 9.604 10.711 -4.883 1.00 91.56 86 GLY A O 1
ATOM 659 N N . VAL A 1 87 ? 7.547 11.447 -5.396 1.00 92.38 87 VAL A N 1
ATOM 660 C CA . VAL A 1 87 ? 7.306 12.263 -4.188 1.00 92.38 87 VAL A CA 1
ATOM 661 C C . VAL A 1 87 ? 5.988 11.906 -3.489 1.00 92.38 87 VAL A C 1
ATOM 663 O O . VAL A 1 87 ? 5.425 12.718 -2.752 1.00 92.38 87 VAL A O 1
ATOM 666 N N . LEU A 1 88 ? 5.486 10.683 -3.696 1.00 92.44 88 LEU A N 1
ATOM 667 C CA . LEU A 1 88 ? 4.127 10.303 -3.300 1.00 92.44 88 LEU A CA 1
ATOM 668 C C . LEU A 1 88 ? 3.898 10.413 -1.787 1.00 92.44 88 LEU A C 1
ATOM 670 O O . LEU A 1 88 ? 2.807 10.776 -1.362 1.00 92.44 88 LEU A O 1
ATOM 674 N N . SER A 1 89 ? 4.934 10.188 -0.973 1.00 92.88 89 SER A N 1
ATOM 675 C CA . SER A 1 89 ? 4.862 10.373 0.482 1.00 92.88 89 SER A CA 1
ATOM 676 C C . SER A 1 89 ? 4.586 11.827 0.873 1.00 92.88 89 SER A C 1
ATOM 678 O O . SER A 1 89 ? 3.748 12.081 1.733 1.00 92.88 89 SER A O 1
ATOM 680 N N . ALA A 1 90 ? 5.250 12.791 0.224 1.00 92.19 90 ALA A N 1
ATOM 681 C CA . ALA A 1 90 ? 5.027 14.215 0.479 1.00 92.19 90 ALA A CA 1
ATOM 682 C C . ALA A 1 90 ? 3.641 14.655 -0.011 1.00 92.19 90 ALA A C 1
ATOM 684 O O . ALA A 1 90 ? 2.959 15.420 0.667 1.00 92.19 90 ALA A O 1
ATOM 685 N N . TYR A 1 91 ? 3.201 14.120 -1.154 1.00 90.94 91 TYR A N 1
ATOM 686 C CA . TYR A 1 91 ? 1.843 14.321 -1.653 1.00 90.94 91 TYR A CA 1
ATOM 687 C C . TYR A 1 91 ? 0.796 13.799 -0.656 1.00 90.94 91 TYR A C 1
ATOM 689 O O . TYR A 1 91 ? -0.093 14.547 -0.258 1.00 90.94 91 TYR A O 1
ATOM 697 N N . GLY A 1 92 ? 0.954 12.566 -0.163 1.00 91.12 92 GLY A N 1
ATOM 698 C CA . GLY A 1 92 ? 0.066 11.971 0.839 1.00 91.12 92 GLY A CA 1
ATOM 699 C C . GLY A 1 92 ? 0.029 12.753 2.154 1.00 91.12 92 GLY A C 1
ATOM 700 O O . GLY A 1 92 ? -1.049 12.973 2.698 1.00 91.12 92 GLY A O 1
ATOM 701 N N . MET A 1 93 ? 1.177 13.251 2.628 1.00 90.62 93 MET A N 1
ATOM 702 C CA . MET A 1 93 ? 1.227 14.156 3.785 1.00 90.62 93 MET A CA 1
ATOM 703 C C . MET A 1 93 ? 0.444 15.453 3.547 1.00 90.62 93 MET A C 1
ATOM 705 O O . MET A 1 93 ? -0.227 15.926 4.458 1.00 90.62 93 MET A O 1
ATOM 709 N N . GLY A 1 94 ? 0.519 16.022 2.341 1.00 88.62 94 GLY A N 1
ATOM 710 C CA . GLY A 1 94 ? -0.223 17.230 1.977 1.00 88.62 94 GLY A CA 1
ATOM 711 C C . GLY A 1 94 ? -1.736 17.015 1.873 1.00 88.62 94 GLY A C 1
ATOM 712 O O . GLY A 1 94 ? -2.494 17.950 2.117 1.00 88.62 94 GLY A O 1
ATOM 713 N N . LEU A 1 95 ? -2.174 15.797 1.538 1.00 88.62 95 LEU A N 1
ATOM 714 C CA . LEU A 1 95 ? -3.589 15.427 1.456 1.00 88.62 95 LEU A CA 1
ATOM 715 C C . LEU A 1 95 ? -4.199 14.997 2.791 1.00 88.62 95 LEU A C 1
ATOM 717 O O . LEU A 1 95 ? -5.419 15.024 2.925 1.00 88.62 95 LEU A O 1
ATOM 721 N N . ALA A 1 96 ? -3.377 14.559 3.743 1.00 89.62 96 ALA A N 1
ATOM 722 C CA . ALA A 1 96 ? -3.858 13.956 4.974 1.00 89.62 96 ALA A CA 1
ATOM 723 C C . ALA A 1 96 ? -4.704 14.931 5.807 1.00 89.62 96 ALA A C 1
ATOM 725 O O . ALA A 1 96 ? -4.359 16.103 5.982 1.00 89.62 96 ALA A O 1
ATOM 726 N N . ASP A 1 97 ? -5.790 14.402 6.373 1.00 90.06 97 ASP A N 1
ATOM 727 C CA . ASP A 1 97 ? -6.548 15.092 7.409 1.00 90.06 97 ASP A CA 1
ATOM 728 C C . ASP A 1 97 ? -5.664 15.351 8.628 1.00 90.06 97 ASP A C 1
ATOM 730 O O . ASP A 1 97 ? -4.822 14.536 9.024 1.00 90.06 97 ASP A O 1
ATOM 734 N N . ARG A 1 98 ? -5.909 16.483 9.276 1.00 89.06 98 ARG A N 1
ATOM 735 C CA . ARG A 1 98 ? -5.193 16.870 10.486 1.00 89.06 98 ARG A CA 1
ATOM 736 C C . ARG A 1 98 ? -5.882 16.220 11.670 1.00 89.06 98 ARG A C 1
ATOM 738 O O . ARG A 1 98 ? -7.095 16.332 11.804 1.00 89.06 98 ARG A O 1
ATOM 745 N N . ARG A 1 99 ? -5.128 15.555 12.541 1.00 92.62 99 ARG A N 1
ATOM 746 C CA . ARG A 1 99 ? -5.694 14.813 13.674 1.00 92.62 99 ARG A CA 1
ATOM 747 C C . ARG A 1 99 ? -5.080 15.288 14.982 1.00 92.62 99 ARG A C 1
ATOM 749 O O . ARG A 1 99 ? -3.858 15.368 15.097 1.00 92.62 99 ARG A O 1
ATOM 756 N N . VAL A 1 100 ? -5.928 15.600 15.956 1.00 94.56 100 VAL A N 1
ATOM 757 C CA . VAL A 1 100 ? -5.542 15.825 17.354 1.00 94.56 100 VAL A CA 1
ATOM 758 C C . VAL A 1 100 ? -6.200 14.738 18.182 1.00 94.56 100 VAL A C 1
ATOM 760 O O . VAL A 1 100 ? -7.409 14.545 18.106 1.00 94.56 100 VAL A O 1
ATOM 763 N N . ILE A 1 101 ? -5.387 14.024 18.951 1.00 96.12 101 ILE A N 1
ATOM 764 C CA . ILE A 1 101 ? -5.835 12.918 19.788 1.00 96.12 101 ILE A CA 1
ATOM 765 C C . ILE A 1 101 ? -5.709 13.338 21.248 1.00 96.12 101 ILE A C 1
ATOM 767 O O . ILE A 1 101 ? -4.641 13.759 21.698 1.00 96.12 101 ILE A O 1
ATOM 771 N N . GLU A 1 102 ? -6.809 13.189 21.972 1.00 97.50 102 GLU A N 1
ATOM 772 C CA . GLU A 1 102 ? -6.927 13.409 23.404 1.00 97.50 102 GLU A CA 1
ATOM 773 C C . GLU A 1 102 ? -7.326 12.107 24.079 1.00 97.50 102 GLU A C 1
ATOM 775 O O . GLU A 1 102 ? -8.297 11.466 23.687 1.00 97.50 102 GLU A O 1
ATOM 780 N N . GLU A 1 103 ? -6.597 11.722 25.118 1.00 97.38 103 GLU A N 1
ATOM 781 C CA . GLU A 1 103 ? -6.864 10.487 25.842 1.00 97.38 103 GLU A CA 1
ATOM 782 C C . GLU A 1 103 ? -6.763 10.715 27.348 1.00 97.38 103 GLU A C 1
ATOM 784 O O . GLU A 1 103 ? -5.922 11.485 27.826 1.00 97.38 103 GLU A O 1
ATOM 789 N N . LYS A 1 104 ? -7.624 10.028 28.102 1.00 97.75 104 LYS A N 1
ATOM 790 C CA . LYS A 1 104 ? -7.559 9.972 29.562 1.00 97.75 104 LYS A CA 1
ATOM 791 C C . LYS A 1 104 ? -7.823 8.553 30.051 1.00 97.75 104 LYS A C 1
ATOM 793 O O . LYS A 1 104 ? -8.915 8.026 29.847 1.00 97.75 104 LYS A O 1
ATOM 798 N N . ALA A 1 105 ? -6.841 7.981 30.745 1.00 96.94 105 ALA A N 1
ATOM 799 C CA . ALA A 1 105 ? -6.997 6.720 31.461 1.00 96.94 105 ALA A CA 1
ATOM 800 C C . ALA A 1 105 ? -8.024 6.862 32.597 1.00 96.94 105 ALA A C 1
ATOM 802 O O . ALA A 1 105 ? -8.058 7.880 33.300 1.00 96.94 105 ALA A O 1
ATOM 803 N N . LEU A 1 106 ? -8.868 5.846 32.744 1.00 95.12 106 LEU A N 1
ATOM 804 C CA . LEU A 1 106 ? -9.932 5.763 33.745 1.00 95.12 106 LEU A CA 1
ATOM 805 C C . LEU A 1 106 ? -9.738 4.552 34.657 1.00 95.12 106 LEU A C 1
ATOM 807 O O . LEU A 1 106 ? -9.922 4.701 35.860 1.00 95.12 106 LEU A O 1
ATOM 811 N N . GLU A 1 107 ? -9.364 3.398 34.094 1.00 94.19 107 GLU A N 1
ATOM 812 C CA . GLU A 1 107 ? -9.157 2.119 34.797 1.00 94.19 107 GLU A CA 1
ATOM 813 C C . GLU A 1 107 ? -10.282 1.761 35.787 1.00 94.19 107 GLU A C 1
ATOM 815 O O . GLU A 1 107 ? -10.049 1.388 36.937 1.00 94.19 107 GLU A O 1
ATOM 820 N N . LYS A 1 108 ? -11.537 1.890 35.346 1.00 94.94 108 LYS A N 1
ATOM 821 C CA . LYS A 1 108 ? -12.733 1.684 36.183 1.00 94.94 108 LYS A CA 1
ATOM 822 C C . LYS A 1 108 ? -13.670 0.652 35.586 1.00 94.94 108 LYS A C 1
ATOM 824 O O . LYS A 1 108 ? -13.782 0.553 34.370 1.00 94.94 108 LYS A O 1
ATOM 829 N N . TYR A 1 109 ? -14.387 -0.088 36.429 1.00 95.44 109 TYR A N 1
ATOM 830 C CA . TYR A 1 109 ? -15.425 -0.999 35.950 1.00 95.44 109 TYR A CA 1
ATOM 831 C C . TYR A 1 109 ? -16.539 -0.241 35.230 1.00 95.44 109 TYR A C 1
ATOM 833 O O . TYR A 1 109 ? -16.955 0.832 35.668 1.00 95.44 109 TYR A O 1
ATOM 841 N N . LEU A 1 110 ? -17.033 -0.818 34.137 1.00 92.94 110 LEU A N 1
ATOM 842 C CA . LEU A 1 110 ? -18.181 -0.317 33.390 1.00 92.94 110 LEU A CA 1
ATOM 843 C C . LEU A 1 110 ? -19.477 -0.643 34.158 1.00 92.94 110 LEU A C 1
ATOM 845 O O . LEU A 1 110 ? -20.218 -1.549 33.791 1.00 92.94 110 LEU A O 1
ATOM 849 N N . GLU A 1 111 ? -19.696 0.057 35.271 1.00 89.38 111 GLU A N 1
ATOM 850 C CA . GLU A 1 111 ? -20.815 -0.136 36.203 1.00 89.38 111 GLU A CA 1
ATOM 851 C C . GLU A 1 111 ? -21.681 1.131 36.325 1.00 89.38 111 GLU A C 1
ATOM 853 O O . GLU A 1 111 ? -21.358 2.198 35.794 1.00 89.38 111 GLU A O 1
ATOM 858 N N . GLU A 1 112 ? -22.805 1.017 37.036 1.00 77.75 112 GLU A N 1
ATOM 859 C CA . GLU A 1 112 ? -23.751 2.114 37.234 1.00 77.75 112 GLU A CA 1
ATOM 860 C C . GLU A 1 112 ? -23.061 3.362 37.821 1.00 77.75 112 GLU A C 1
ATOM 862 O O . GLU A 1 112 ? -22.322 3.302 38.802 1.00 77.75 112 GLU A O 1
ATOM 867 N N . GLY A 1 113 ? -23.291 4.519 37.194 1.00 82.56 113 GLY A N 1
ATOM 868 C CA . GLY A 1 113 ? -22.701 5.800 37.597 1.00 82.56 113 GLY A CA 1
ATOM 869 C C . GLY A 1 113 ? -21.451 6.224 36.817 1.00 82.56 113 GLY A C 1
ATOM 870 O O . GLY A 1 113 ? -21.159 7.425 36.793 1.00 82.56 113 GLY A O 1
ATOM 871 N N . ILE A 1 114 ? -20.773 5.313 36.101 1.00 90.44 114 ILE A N 1
ATOM 872 C CA . ILE A 1 114 ? -19.612 5.670 35.261 1.00 90.44 114 ILE A CA 1
ATOM 873 C C . ILE A 1 114 ? -19.994 6.574 34.084 1.00 90.44 114 ILE A C 1
ATOM 875 O O . ILE A 1 114 ? -19.180 7.365 33.616 1.00 90.44 114 ILE A O 1
ATOM 879 N N . GLU A 1 115 ? -21.252 6.518 33.643 1.00 90.81 115 GLU A N 1
ATOM 880 C CA . GLU A 1 115 ? -21.782 7.329 32.544 1.00 90.81 115 GLU A CA 1
ATOM 881 C C . GLU A 1 115 ? -21.542 8.824 32.760 1.00 90.81 115 GLU A C 1
ATOM 883 O O . GLU A 1 115 ? -21.092 9.517 31.852 1.00 90.81 115 GLU A O 1
ATOM 888 N N . LYS A 1 116 ? -21.776 9.325 33.981 1.00 91.19 116 LYS A N 1
ATOM 889 C CA . LYS A 1 116 ? -21.574 10.745 34.309 1.00 91.19 116 LYS A CA 1
ATOM 890 C C . LYS A 1 116 ? -20.107 11.144 34.189 1.00 91.19 116 LYS A C 1
ATOM 892 O O . LYS A 1 116 ? -19.799 12.241 33.723 1.00 91.19 116 LYS A O 1
ATOM 897 N N . GLU A 1 117 ? -19.207 10.257 34.603 1.00 93.50 117 GLU A N 1
ATOM 898 C CA . GLU A 1 117 ? -17.771 10.478 34.478 1.00 93.50 117 GLU A CA 1
ATOM 899 C C . GLU A 1 117 ? -17.327 10.415 33.015 1.00 93.50 117 GLU A C 1
ATOM 901 O O . GLU A 1 117 ? -16.605 11.306 32.576 1.00 93.50 117 GLU A O 1
ATOM 906 N N . LEU A 1 118 ? -17.814 9.440 32.241 1.00 95.00 118 LEU A N 1
ATOM 907 C CA . LEU A 1 118 ? -17.537 9.323 30.809 1.00 95.00 118 LEU A CA 1
ATOM 908 C C . LEU A 1 118 ? -18.019 10.546 30.035 1.00 95.00 118 LEU A C 1
ATOM 910 O O . LEU A 1 118 ? -17.243 11.080 29.250 1.00 95.00 118 LEU A O 1
ATOM 914 N N . VAL A 1 119 ? -19.235 11.043 30.291 1.00 95.12 119 VAL A N 1
ATOM 915 C CA . VAL A 1 119 ? -19.750 12.286 29.685 1.00 95.12 119 VAL A CA 1
ATOM 916 C C . VAL A 1 119 ? -18.826 13.461 30.008 1.00 95.12 119 VAL A C 1
ATOM 918 O O . VAL A 1 119 ? -18.452 14.227 29.125 1.00 95.12 119 VAL A O 1
ATOM 921 N N . CYS A 1 120 ? -18.434 13.611 31.276 1.00 95.44 120 CYS A N 1
ATOM 922 C CA . CYS A 1 120 ? -17.563 14.705 31.703 1.00 95.44 120 CYS A CA 1
ATOM 923 C C . CYS A 1 120 ? -16.174 14.618 31.048 1.00 95.44 120 CYS A C 1
ATOM 925 O O . CYS A 1 120 ? -15.657 15.614 30.541 1.00 95.44 120 CYS A O 1
ATOM 927 N N . VAL A 1 121 ? -15.581 13.422 31.028 1.00 96.50 121 VAL A N 1
ATOM 928 C CA . VAL A 1 121 ? -14.251 13.183 30.464 1.00 96.50 121 VAL A CA 1
ATOM 929 C C . VAL A 1 121 ? -14.250 13.351 28.951 1.00 96.50 121 VAL A C 1
ATOM 931 O O . VAL A 1 121 ? -13.431 14.112 28.447 1.00 96.50 121 VAL A O 1
ATOM 934 N N . THR A 1 122 ? -15.161 12.701 28.227 1.00 96.19 122 THR A N 1
ATOM 935 C CA . THR A 1 122 ? -15.253 12.812 26.759 1.00 96.19 122 THR A CA 1
ATOM 936 C C . THR A 1 122 ? -15.503 14.252 26.329 1.00 96.19 122 THR A C 1
ATOM 938 O O . THR A 1 122 ? -14.785 14.753 25.467 1.00 96.19 122 THR A O 1
ATOM 941 N N . LYS A 1 123 ? -16.408 14.974 27.005 1.00 96.38 123 LYS A N 1
ATOM 942 C CA . LYS A 1 123 ? -16.641 16.400 26.749 1.00 96.38 123 LYS A CA 1
ATOM 943 C C . LYS A 1 123 ? -15.381 17.241 26.967 1.00 96.38 123 LYS A C 1
ATOM 945 O O . LYS A 1 123 ? -15.032 18.032 26.096 1.00 96.38 123 LYS A O 1
ATOM 950 N N . ASN A 1 124 ? -14.677 17.047 28.085 1.00 97.31 124 ASN A N 1
ATOM 951 C CA . ASN A 1 124 ? -13.437 17.774 28.368 1.00 97.31 124 ASN A CA 1
ATOM 952 C C . ASN A 1 124 ? -12.353 17.491 27.314 1.00 97.31 124 ASN A C 1
ATOM 954 O O . ASN A 1 124 ? -11.714 18.421 26.828 1.00 97.31 124 ASN A O 1
ATOM 958 N N . LEU A 1 125 ? -12.176 16.224 26.927 1.00 97.75 125 LEU A N 1
ATOM 959 C CA . LEU A 1 125 ? -11.234 15.829 25.877 1.00 97.75 125 LEU A CA 1
ATOM 960 C C . LEU A 1 125 ? -11.636 16.426 24.519 1.00 97.75 125 LEU A C 1
ATOM 962 O O . LEU A 1 125 ? -10.783 16.942 23.807 1.00 97.75 125 LEU A O 1
ATOM 966 N N . SER A 1 126 ? -12.927 16.436 24.184 1.00 96.38 126 SER A N 1
ATOM 967 C CA . SER A 1 126 ? -13.447 17.042 22.952 1.00 96.38 126 SER A CA 1
ATOM 968 C C . SER A 1 126 ? -13.177 18.548 22.900 1.00 96.38 126 SER A C 1
ATOM 970 O O . SER A 1 126 ? -12.662 19.049 21.900 1.00 96.38 126 SER A O 1
ATOM 972 N N . GLU A 1 127 ? -13.458 19.273 23.986 1.00 95.44 127 GLU A N 1
ATOM 973 C CA . GLU A 1 127 ? -13.184 20.712 24.104 1.00 95.44 127 GLU A CA 1
ATOM 974 C C . GLU A 1 127 ? -11.681 20.999 23.987 1.00 95.44 127 GLU A C 1
ATOM 976 O O . GLU A 1 127 ? -11.264 21.784 23.135 1.00 95.44 127 GLU A O 1
ATOM 981 N N . LYS A 1 128 ? -10.852 20.280 24.749 1.00 95.94 128 LYS A N 1
ATOM 982 C CA . LYS A 1 128 ? -9.392 20.4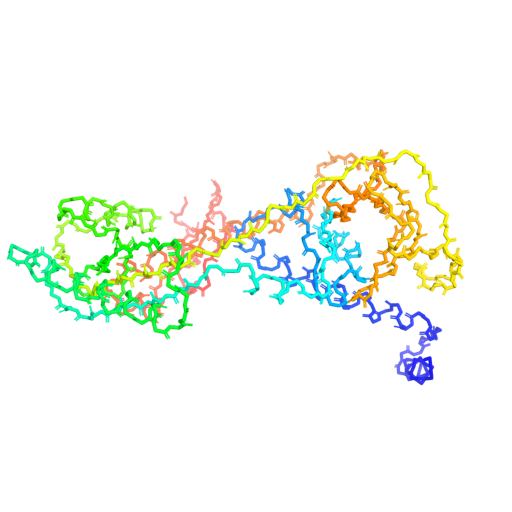37 24.738 1.00 95.94 128 LYS A CA 1
ATOM 983 C C . LYS A 1 128 ? -8.772 20.106 23.377 1.00 95.94 128 LYS A C 1
ATOM 985 O O . LYS A 1 128 ? -7.861 20.800 22.919 1.00 95.94 128 LYS A O 1
ATOM 990 N N . GLY A 1 129 ? -9.269 19.063 22.715 1.00 94.81 129 GLY A N 1
ATOM 991 C CA . GLY A 1 129 ? -8.835 18.667 21.379 1.00 94.81 129 GLY A CA 1
ATOM 992 C C . GLY A 1 129 ? -9.211 19.711 20.328 1.00 94.81 129 GLY A C 1
ATOM 993 O O . GLY A 1 129 ? -8.390 20.042 19.470 1.00 94.81 129 GLY A O 1
ATOM 994 N N . LYS A 1 130 ? -10.420 20.284 20.417 1.00 93.25 130 LYS A N 1
ATOM 995 C CA . LYS A 1 130 ? -10.880 21.369 19.534 1.00 93.25 130 LYS A CA 1
ATOM 996 C C . LYS A 1 130 ? -10.068 22.641 19.739 1.00 93.25 130 LYS A C 1
ATOM 998 O O . LYS A 1 130 ? -9.642 23.241 18.757 1.00 93.25 130 LYS A O 1
ATOM 1003 N N . GLU A 1 131 ? -9.787 23.023 20.983 1.00 92.38 131 GLU A N 1
ATOM 1004 C CA . GLU A 1 131 ? -8.914 24.162 21.294 1.00 92.38 131 GLU A CA 1
ATOM 1005 C C . GLU A 1 131 ? -7.517 23.978 20.693 1.00 92.38 131 GLU A C 1
ATOM 1007 O O . GLU A 1 131 ? -7.016 24.873 20.008 1.00 92.38 131 GLU A O 1
ATOM 1012 N N . ARG A 1 132 ? -6.910 22.796 20.870 1.00 92.12 132 ARG A N 1
ATOM 1013 C CA . ARG A 1 132 ? -5.614 22.468 20.261 1.00 92.12 132 ARG A CA 1
ATOM 1014 C C . ARG A 1 132 ? -5.665 22.471 18.737 1.00 92.12 132 ARG A C 1
ATOM 1016 O O . ARG A 1 132 ? -4.744 22.997 18.116 1.00 92.12 132 ARG A O 1
ATOM 1023 N N . MET A 1 133 ? -6.724 21.931 18.135 1.00 90.88 133 MET A N 1
ATOM 1024 C CA . MET A 1 133 ? -6.917 21.971 16.685 1.00 90.88 133 MET A CA 1
ATOM 1025 C C . MET A 1 133 ? -6.988 23.421 16.192 1.00 90.88 133 MET A C 1
ATOM 1027 O O . MET A 1 133 ? -6.259 23.790 15.278 1.00 90.88 133 MET A O 1
ATOM 1031 N N . LEU A 1 134 ? -7.776 24.285 16.832 1.00 88.25 134 LEU A N 1
ATOM 1032 C CA . LEU A 1 134 ? -7.939 25.683 16.420 1.00 88.25 134 LEU A CA 1
ATOM 1033 C C . LEU A 1 134 ? -6.690 26.544 16.675 1.00 88.25 134 LEU A C 1
ATOM 1035 O O . LEU A 1 134 ? -6.415 27.467 15.904 1.00 88.25 134 LEU A O 1
ATOM 1039 N N . ALA A 1 135 ? -5.898 26.231 17.706 1.00 86.94 135 ALA A N 1
ATOM 1040 C CA . ALA A 1 135 ? -4.649 26.933 18.021 1.00 86.94 135 ALA A CA 1
ATOM 1041 C C . ALA A 1 135 ? -3.603 26.842 16.897 1.00 86.94 135 ALA A C 1
ATOM 1043 O O . ALA A 1 135 ? -2.718 27.687 16.792 1.00 86.94 135 ALA A O 1
ATOM 1044 N N . THR A 1 136 ? -3.720 25.845 16.024 1.00 75.94 136 THR A N 1
ATOM 1045 C CA . THR A 1 136 ? -2.826 25.673 14.874 1.00 75.94 136 THR A CA 1
ATOM 1046 C C . THR A 1 136 ? -3.138 26.590 13.682 1.00 75.94 136 THR A C 1
ATOM 1048 O O . THR A 1 136 ? -2.438 26.523 12.675 1.00 75.94 136 THR A O 1
ATOM 1051 N N . GLY A 1 137 ? -4.153 27.459 13.789 1.00 67.19 137 GLY A N 1
ATOM 1052 C CA . GLY A 1 137 ? -4.316 28.629 12.918 1.00 67.19 137 GLY A CA 1
ATOM 1053 C C . GLY A 1 137 ? -5.437 28.571 11.880 1.00 67.19 137 GLY A C 1
ATOM 1054 O O . GLY A 1 137 ? -5.700 29.594 11.254 1.00 67.19 137 GLY A O 1
ATOM 1055 N N . ASP A 1 138 ? -6.139 27.446 11.719 1.00 65.00 138 ASP A N 1
ATOM 1056 C CA . ASP A 1 138 ? -7.179 27.311 10.690 1.00 65.00 138 ASP A CA 1
ATOM 1057 C C . ASP A 1 138 ? -8.595 27.306 11.287 1.00 65.00 138 ASP A C 1
ATOM 1059 O O . ASP A 1 138 ? -9.176 26.270 11.621 1.00 65.00 138 ASP A O 1
ATOM 1063 N N . ARG A 1 139 ? -9.146 28.514 11.466 1.00 59.88 139 ARG A N 1
ATOM 1064 C CA . ARG A 1 139 ? -10.457 28.753 12.101 1.00 59.88 139 ARG A CA 1
ATOM 1065 C C . ARG A 1 139 ? -11.654 28.338 11.238 1.00 59.88 139 ARG A C 1
ATOM 1067 O O . ARG A 1 139 ? -12.775 28.396 11.730 1.00 59.88 139 ARG A O 1
ATOM 1074 N N . ASN A 1 140 ? -11.427 27.949 9.983 1.00 60.78 140 ASN A N 1
ATOM 1075 C CA . ASN A 1 140 ? -12.471 27.610 9.010 1.00 60.78 140 ASN A CA 1
ATOM 1076 C C . ASN A 1 140 ? -12.363 26.150 8.525 1.00 60.78 140 ASN A C 1
ATOM 1078 O O . ASN A 1 140 ? -12.794 25.822 7.418 1.00 60.78 140 ASN A O 1
ATOM 1082 N N . THR A 1 141 ? -11.771 25.287 9.352 1.00 68.62 141 THR A N 1
ATOM 1083 C CA . THR A 1 141 ? -11.658 23.848 9.091 1.00 68.62 141 THR A CA 1
ATOM 1084 C C . THR A 1 141 ? -12.990 23.167 9.398 1.00 68.62 141 THR A C 1
ATOM 1086 O O . THR A 1 141 ? -13.566 23.404 10.458 1.00 68.62 141 THR A O 1
ATOM 1089 N N . ASP A 1 142 ? -13.473 22.312 8.496 1.00 84.94 142 ASP A N 1
ATOM 1090 C CA . ASP A 1 142 ? -14.572 21.395 8.808 1.00 84.94 142 ASP A CA 1
ATOM 1091 C C . ASP A 1 142 ? -14.057 20.353 9.814 1.00 84.94 142 ASP A C 1
ATOM 1093 O O . ASP A 1 142 ? -13.071 19.659 9.548 1.00 84.94 142 ASP A O 1
ATOM 1097 N N . ILE A 1 143 ? -14.644 20.327 11.012 1.00 89.56 143 ILE A N 1
ATOM 1098 C CA . ILE A 1 143 ? -14.168 19.513 12.133 1.00 89.56 143 ILE A CA 1
ATOM 1099 C C . ILE A 1 143 ? -15.132 18.355 12.355 1.00 89.56 143 ILE A C 1
ATOM 1101 O O . ILE A 1 143 ? -16.280 18.543 12.753 1.00 89.56 143 ILE A O 1
ATOM 1105 N N . GLU A 1 144 ? -14.609 17.147 12.214 1.00 93.88 144 GLU A N 1
ATOM 1106 C CA . GLU A 1 144 ? -15.245 15.914 12.655 1.00 93.88 144 GLU A CA 1
ATOM 1107 C C . GLU A 1 144 ? -14.685 15.531 14.036 1.00 93.88 144 GLU A C 1
ATOM 1109 O O . GLU A 1 144 ? -13.492 15.660 14.310 1.00 93.88 144 GLU A O 1
ATOM 1114 N N . THR A 1 145 ? -15.554 15.098 14.949 1.00 95.25 145 THR A N 1
ATOM 1115 C CA . THR A 1 145 ? -15.172 14.613 16.285 1.00 95.25 145 THR A CA 1
ATOM 1116 C C . THR A 1 145 ? -15.548 13.144 16.378 1.00 95.25 145 THR A C 1
ATOM 1118 O O . THR A 1 145 ? -16.717 12.803 16.216 1.00 95.25 145 THR A O 1
ATOM 1121 N N . VAL A 1 146 ? -14.570 12.288 16.660 1.00 96.94 146 VAL A N 1
ATOM 1122 C CA . VAL A 1 146 ? -14.772 10.852 16.841 1.00 96.94 146 VAL A CA 1
ATOM 1123 C C . VAL A 1 146 ? -14.450 10.488 18.282 1.00 96.94 146 VAL A C 1
ATOM 1125 O O . VAL A 1 146 ? -13.308 10.584 18.726 1.00 96.94 146 VAL A O 1
ATOM 1128 N N . GLU A 1 147 ? -15.468 10.060 19.017 1.00 97.62 147 GLU A N 1
ATOM 1129 C CA . GLU A 1 147 ? -15.365 9.723 20.435 1.00 97.62 147 GLU A CA 1
ATOM 1130 C C . GLU A 1 147 ? -15.410 8.203 20.597 1.00 97.62 147 GLU A C 1
ATOM 1132 O O . GLU A 1 147 ? -16.287 7.521 20.057 1.00 97.62 147 GLU A O 1
ATOM 1137 N N . ARG A 1 148 ? -14.439 7.656 21.324 1.00 97.81 148 ARG A N 1
ATOM 1138 C CA . ARG A 1 148 ? -14.308 6.226 21.594 1.00 97.81 148 ARG A CA 1
ATOM 1139 C C . ARG A 1 148 ? -14.017 5.985 23.071 1.00 97.81 148 ARG A C 1
ATOM 1141 O O . ARG A 1 148 ? -13.418 6.808 23.761 1.00 97.81 148 ARG A O 1
ATOM 1148 N N . VAL A 1 149 ? -14.417 4.819 23.548 1.00 97.75 149 VAL A N 1
ATOM 1149 C CA . VAL A 1 149 ? -14.059 4.282 24.856 1.00 97.75 149 VAL A CA 1
ATOM 1150 C C . VAL A 1 149 ? -13.277 2.999 24.628 1.00 97.75 149 VAL A C 1
ATOM 1152 O O . VAL A 1 149 ? -13.699 2.129 23.865 1.00 97.75 149 VAL A O 1
ATOM 1155 N N . ARG A 1 150 ? -12.126 2.889 25.284 1.00 97.50 150 ARG A N 1
ATOM 1156 C CA . ARG A 1 150 ? -11.300 1.689 25.279 1.00 97.50 150 ARG A CA 1
ATOM 1157 C C . ARG A 1 150 ? -11.765 0.760 26.381 1.00 97.50 150 ARG A C 1
ATOM 1159 O O . ARG A 1 150 ? -11.666 1.089 27.562 1.00 97.50 150 ARG A O 1
ATOM 1166 N N . LEU A 1 151 ? -12.296 -0.388 25.983 1.00 97.12 151 LEU A N 1
ATOM 1167 C CA . LEU A 1 151 ? -12.806 -1.402 26.897 1.00 97.12 151 LEU A CA 1
ATOM 1168 C C . LEU A 1 151 ? -11.906 -2.633 26.887 1.00 97.12 151 LEU A C 1
ATOM 1170 O O . LEU A 1 151 ? -11.354 -3.005 25.850 1.00 97.12 151 LEU A O 1
ATOM 1174 N N . LYS A 1 152 ? -11.800 -3.287 28.040 1.00 95.06 152 LYS A N 1
ATOM 1175 C CA . LYS A 1 152 ? -11.152 -4.591 28.203 1.00 95.06 152 LYS A CA 1
ATOM 1176 C C . LYS A 1 152 ? -11.904 -5.434 29.219 1.00 95.06 152 LYS A C 1
ATOM 1178 O O . LYS A 1 152 ? -12.633 -4.903 30.056 1.00 95.06 152 LYS A O 1
ATOM 1183 N N . TYR A 1 153 ? -11.703 -6.746 29.187 1.00 94.19 153 TYR A N 1
ATOM 1184 C CA . TYR A 1 153 ? -12.108 -7.574 30.317 1.00 94.19 153 TYR A CA 1
ATOM 1185 C C . TYR A 1 153 ? -11.148 -7.383 31.487 1.00 94.19 153 TYR A C 1
ATOM 1187 O O . TYR A 1 153 ? -9.935 -7.253 31.296 1.00 94.19 153 TYR A O 1
ATOM 1195 N N . GLU A 1 154 ? -11.686 -7.449 32.701 1.00 93.19 154 GLU A N 1
ATOM 1196 C CA . GLU A 1 154 ? -10.894 -7.516 33.925 1.00 93.19 154 GLU A CA 1
ATOM 1197 C C . GLU A 1 154 ? -9.816 -8.616 33.836 1.00 93.19 154 GLU A C 1
ATOM 1199 O O . GLU A 1 154 ? -10.059 -9.738 33.366 1.00 93.19 154 GLU A O 1
ATOM 1204 N N . GLY A 1 155 ? -8.595 -8.273 34.260 1.00 85.31 155 GLY A N 1
ATOM 1205 C CA . GLY A 1 155 ? -7.443 -9.178 34.244 1.00 85.31 155 GLY A CA 1
ATOM 1206 C C . GLY A 1 155 ? -6.923 -9.529 32.844 1.00 85.31 155 GLY A C 1
ATOM 1207 O O . GLY A 1 155 ? -6.226 -10.534 32.688 1.00 85.31 155 GLY A O 1
ATOM 1208 N N . THR A 1 156 ? -7.280 -8.753 31.815 1.00 84.62 156 THR A N 1
ATOM 1209 C CA . THR A 1 156 ? -6.764 -8.915 30.448 1.00 84.62 156 THR A CA 1
ATOM 1210 C C . THR A 1 156 ? -6.065 -7.649 29.957 1.00 84.62 156 THR A C 1
ATOM 1212 O O . THR A 1 156 ? -6.390 -6.546 30.380 1.00 84.62 156 THR A O 1
ATOM 1215 N N . GLU A 1 157 ? -5.124 -7.825 29.028 1.00 82.69 157 GLU A N 1
ATOM 1216 C CA . GLU A 1 157 ? -4.390 -6.732 28.363 1.00 82.69 157 GLU A CA 1
ATOM 1217 C C . GLU A 1 157 ? -4.975 -6.404 26.981 1.00 82.69 157 GLU A C 1
ATOM 1219 O O . GLU A 1 157 ? -4.456 -5.561 26.256 1.00 82.69 157 GLU A O 1
ATOM 1224 N N . THR A 1 158 ? -6.027 -7.117 26.560 1.00 84.38 158 THR A N 1
ATOM 1225 C CA . THR A 1 158 ? -6.626 -6.867 25.248 1.00 84.38 158 THR A CA 1
ATOM 1226 C C . THR A 1 158 ? -7.653 -5.759 25.358 1.00 84.38 158 THR A C 1
ATOM 1228 O O . THR A 1 158 ? -8.674 -5.919 26.023 1.00 84.38 158 THR A O 1
ATOM 1231 N N . ILE A 1 159 ? -7.381 -4.669 24.652 1.00 92.94 159 ILE A N 1
ATOM 1232 C CA . ILE A 1 159 ? -8.214 -3.476 24.619 1.00 92.94 159 ILE A CA 1
ATOM 1233 C C . ILE A 1 159 ? -8.876 -3.362 23.248 1.00 92.94 159 ILE A C 1
ATOM 1235 O O . ILE A 1 159 ? -8.237 -3.584 22.217 1.00 92.94 159 ILE A O 1
ATOM 1239 N N . PHE A 1 160 ? -10.151 -2.987 23.244 1.00 94.62 160 PHE A N 1
ATOM 1240 C CA . PHE A 1 160 ? -10.903 -2.671 22.038 1.00 94.62 160 PHE A CA 1
ATOM 1241 C C . PHE A 1 160 ? -11.382 -1.229 22.068 1.00 94.62 160 PHE A C 1
ATOM 1243 O O . PHE A 1 160 ? -11.934 -0.770 23.067 1.00 94.62 160 PHE A O 1
ATOM 1250 N N . ASP A 1 161 ? -11.207 -0.545 20.940 1.00 96.19 161 ASP A N 1
ATOM 1251 C CA . ASP A 1 161 ? -11.782 0.770 20.696 1.00 96.19 161 ASP A CA 1
ATOM 1252 C C . ASP A 1 161 ? -13.267 0.619 20.337 1.00 96.19 161 ASP A C 1
ATOM 1254 O O . ASP A 1 161 ? -13.619 0.016 19.318 1.00 96.19 161 ASP A O 1
ATOM 1258 N N . VAL A 1 162 ? -14.145 1.185 21.161 1.00 97.06 162 VAL A N 1
ATOM 1259 C CA . VAL A 1 162 ? -15.600 1.122 20.984 1.00 97.06 162 VAL A CA 1
ATOM 1260 C C . VAL A 1 162 ? -16.144 2.536 20.794 1.00 97.06 162 VAL A C 1
ATOM 1262 O O . VAL A 1 162 ? -15.743 3.417 21.550 1.00 97.06 162 VAL A O 1
ATOM 1265 N N . PRO A 1 163 ? -17.028 2.810 19.815 1.00 97.19 163 PRO A N 1
ATOM 1266 C CA . PRO A 1 163 ? -17.667 4.119 19.699 1.00 97.19 163 PRO A CA 1
ATOM 1267 C C . PRO A 1 163 ? -18.346 4.509 21.011 1.00 97.19 163 PRO A C 1
ATOM 1269 O O . PRO A 1 163 ? -19.071 3.701 21.591 1.00 97.19 163 PRO A O 1
ATOM 1272 N N . TYR A 1 164 ? -18.103 5.731 21.480 1.00 96.19 164 TYR A N 1
ATOM 1273 C CA . TYR A 1 164 ? -18.763 6.231 22.678 1.00 96.19 164 TYR A CA 1
ATOM 1274 C C . TYR A 1 164 ? -20.275 6.355 22.439 1.00 96.19 164 TYR A C 1
ATOM 1276 O O . TYR A 1 164 ? -20.716 6.852 21.403 1.00 96.19 164 TYR A O 1
ATOM 1284 N N . GLY A 1 165 ? -21.073 5.892 23.399 1.00 93.75 165 GLY A N 1
ATOM 1285 C CA . GLY A 1 165 ? -22.528 5.887 23.308 1.00 93.75 165 GLY A CA 1
ATOM 1286 C C . GLY A 1 165 ? -23.179 5.273 24.548 1.00 93.75 165 GLY A C 1
ATOM 1287 O O . GLY A 1 165 ? -22.525 5.159 25.588 1.00 93.75 165 GLY A O 1
ATOM 1288 N N . PRO A 1 166 ? -24.460 4.871 24.463 1.00 93.50 166 PRO A N 1
ATOM 1289 C CA . PRO A 1 166 ? -25.133 4.144 25.537 1.00 93.50 166 PRO A CA 1
ATOM 1290 C C . PRO A 1 166 ? -24.358 2.884 25.943 1.00 93.50 166 PRO A C 1
ATOM 1292 O O . PRO A 1 166 ? -23.842 2.168 25.081 1.00 93.50 166 PRO A O 1
ATOM 1295 N N . ILE A 1 167 ? -24.303 2.596 27.248 1.00 93.25 167 ILE A N 1
ATOM 1296 C CA . ILE A 1 167 ? -23.503 1.497 27.813 1.00 93.25 167 ILE A CA 1
ATOM 1297 C C . ILE A 1 167 ? -23.834 0.159 27.148 1.00 93.25 167 ILE A C 1
ATOM 1299 O O . ILE A 1 167 ? -22.925 -0.526 26.684 1.00 93.25 167 ILE A O 1
ATOM 1303 N N . ASP A 1 168 ? -25.117 -0.169 27.000 1.00 93.00 168 ASP A N 1
ATOM 1304 C CA . ASP A 1 168 ? -25.554 -1.428 26.386 1.00 93.00 168 ASP A CA 1
ATOM 1305 C C . ASP A 1 168 ? -25.049 -1.601 24.945 1.00 93.00 168 ASP A C 1
ATOM 1307 O O . ASP A 1 168 ? -24.663 -2.700 24.547 1.00 93.00 168 ASP A O 1
ATOM 1311 N N . GLU A 1 169 ? -25.011 -0.523 24.157 1.00 94.94 169 GLU A N 1
ATOM 1312 C CA . GLU A 1 169 ? -24.493 -0.559 22.785 1.00 94.94 169 GLU A CA 1
ATOM 1313 C C . GLU A 1 169 ? -22.972 -0.719 22.766 1.00 94.94 169 GLU A C 1
ATOM 1315 O O . GLU A 1 169 ? -22.444 -1.515 21.986 1.00 94.94 169 GLU A O 1
ATOM 1320 N N . MET A 1 170 ? -22.259 -0.043 23.672 1.00 95.56 170 MET A N 1
ATOM 1321 C CA . MET A 1 170 ? -20.814 -0.233 23.812 1.00 95.56 170 MET A CA 1
ATOM 1322 C C . MET A 1 170 ? -20.473 -1.681 24.190 1.00 95.56 170 MET A C 1
ATOM 1324 O O . MET A 1 170 ? -19.570 -2.274 23.598 1.00 95.56 170 MET A O 1
ATOM 1328 N N . ILE A 1 171 ? -21.229 -2.287 25.110 1.00 95.00 171 ILE A N 1
ATOM 1329 C CA . ILE A 1 171 ? -21.066 -3.693 25.509 1.00 95.00 171 ILE A CA 1
ATOM 1330 C C . ILE A 1 171 ? -21.315 -4.627 24.318 1.00 95.00 171 ILE A C 1
ATOM 1332 O O . ILE A 1 171 ? -20.504 -5.518 24.055 1.00 95.00 171 ILE A O 1
ATOM 1336 N N . LYS A 1 172 ? -22.397 -4.416 23.556 1.00 95.12 172 LYS A N 1
ATOM 1337 C CA . LYS A 1 172 ? -22.697 -5.215 22.352 1.00 95.12 172 LYS A CA 1
ATOM 1338 C C . LYS A 1 172 ? -21.576 -5.130 21.320 1.00 95.12 172 LYS A C 1
ATOM 1340 O O . LYS A 1 172 ? -21.141 -6.160 20.803 1.00 95.12 172 LYS A O 1
ATOM 1345 N N . ILE A 1 173 ? -21.093 -3.921 21.022 1.00 96.31 173 ILE A N 1
ATOM 1346 C CA . ILE A 1 173 ? -20.005 -3.717 20.056 1.00 96.31 173 ILE A CA 1
ATOM 1347 C C . ILE A 1 173 ? -18.719 -4.369 20.564 1.00 96.31 173 ILE A C 1
ATOM 1349 O O . ILE A 1 173 ? -18.052 -5.055 19.790 1.00 96.31 173 ILE A O 1
ATOM 1353 N N . PHE A 1 174 ? -18.396 -4.218 21.849 1.00 95.88 174 PHE A N 1
ATOM 1354 C CA . PHE A 1 174 ? -17.251 -4.882 22.463 1.00 95.88 174 PHE A CA 1
ATOM 1355 C C . PHE A 1 174 ? -17.338 -6.406 22.313 1.00 95.88 174 PHE A C 1
ATOM 1357 O O . PHE A 1 174 ? -16.394 -7.022 21.828 1.00 95.88 174 PHE A O 1
ATOM 1364 N N . HIS A 1 175 ? -18.476 -7.025 22.639 1.00 94.44 175 HIS A N 1
ATOM 1365 C CA . HIS A 1 175 ? -18.665 -8.472 22.490 1.00 94.44 175 HIS A CA 1
ATOM 1366 C C . HIS A 1 175 ? -18.576 -8.938 21.033 1.00 94.44 175 HIS A C 1
ATOM 1368 O O . HIS A 1 175 ? -17.999 -9.995 20.763 1.00 94.44 175 HIS A O 1
ATOM 1374 N N . ARG A 1 176 ? -19.079 -8.146 20.078 1.00 94.31 176 ARG A N 1
ATOM 1375 C CA . ARG A 1 176 ? -18.902 -8.422 18.646 1.00 94.31 176 ARG A CA 1
ATOM 1376 C C . ARG A 1 176 ? -17.423 -8.404 18.265 1.00 94.31 176 ARG A C 1
ATOM 1378 O O . ARG A 1 176 ? -16.946 -9.373 17.683 1.00 94.31 176 ARG A O 1
ATOM 1385 N N . LEU A 1 177 ? -16.690 -7.353 18.638 1.00 91.25 177 LEU A N 1
ATOM 1386 C CA . LEU A 1 177 ? -15.253 -7.233 18.366 1.00 91.25 177 LEU A CA 1
ATOM 1387 C C . LEU A 1 177 ? -14.449 -8.350 19.045 1.00 91.25 177 LEU A C 1
ATOM 1389 O O . LEU A 1 177 ? -13.538 -8.907 18.437 1.00 91.25 177 LEU A O 1
ATOM 1393 N N . GLN A 1 178 ? -14.816 -8.729 20.268 1.00 86.88 178 GLN A N 1
ATOM 1394 C CA . GLN A 1 178 ? -14.230 -9.850 20.995 1.00 86.88 178 GLN A CA 1
ATOM 1395 C C . GLN A 1 178 ? -14.497 -11.180 20.285 1.00 86.88 178 GLN A C 1
ATOM 1397 O O . GLN A 1 178 ? -13.598 -12.007 20.221 1.00 86.88 178 GLN A O 1
ATOM 1402 N N . THR A 1 179 ? -15.686 -11.384 19.718 1.00 84.50 179 THR A N 1
ATOM 1403 C CA . THR A 1 179 ? -16.028 -12.607 18.975 1.00 84.50 179 THR A CA 1
ATOM 1404 C C . THR A 1 179 ? -15.321 -12.649 17.619 1.00 84.50 179 THR A C 1
ATOM 1406 O O . THR A 1 179 ? -14.741 -13.665 17.261 1.00 84.50 179 THR A O 1
ATOM 1409 N N . GLU A 1 180 ? -15.278 -11.539 16.881 1.00 80.19 180 GLU A N 1
ATOM 1410 C CA . GLU A 1 180 ? -14.516 -11.420 15.624 1.00 80.19 180 GLU A CA 1
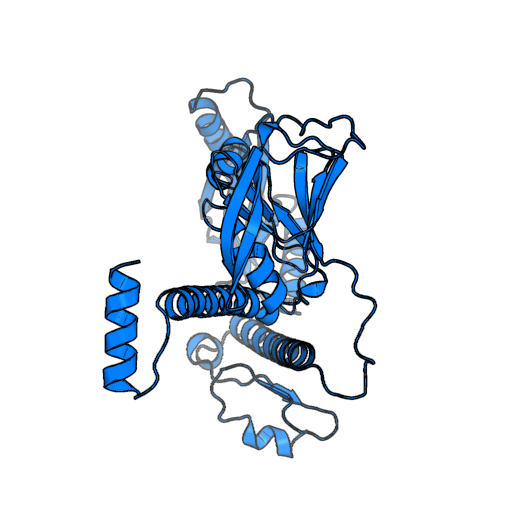ATOM 1411 C C . GLU A 1 180 ? -13.010 -11.591 15.848 1.00 80.19 180 GLU A C 1
ATOM 1413 O O . GLU A 1 180 ? -12.277 -12.139 15.013 1.00 80.19 180 GLU A O 1
ATOM 1418 N N . ARG A 1 181 ? -12.522 -11.116 16.999 1.00 77.38 181 ARG A N 1
ATOM 1419 C CA . ARG A 1 181 ? -11.180 -11.412 17.467 1.00 77.38 181 ARG A CA 1
ATOM 1420 C C . ARG A 1 181 ? -11.173 -12.873 17.937 1.00 77.38 181 ARG A C 1
ATOM 1422 O O . ARG A 1 181 ? -10.886 -13.753 17.158 1.00 77.38 181 ARG A O 1
ATOM 1429 N N . PHE A 1 182 ? -11.493 -13.210 19.163 1.00 76.25 182 PHE A N 1
ATOM 1430 C CA . PHE A 1 182 ? -11.166 -14.513 19.749 1.00 76.25 182 PHE A CA 1
ATOM 1431 C C . PHE A 1 182 ? -12.164 -15.654 19.522 1.00 76.25 182 PHE A C 1
ATOM 1433 O O . PHE A 1 182 ? -11.854 -16.778 19.902 1.00 76.25 182 PHE A O 1
ATOM 1440 N N . GLY A 1 183 ? -13.317 -15.413 18.901 1.00 76.44 183 GLY A N 1
ATOM 1441 C CA . GLY A 1 183 ? -14.337 -16.439 18.647 1.00 76.44 183 GLY A CA 1
ATOM 1442 C C . GLY A 1 183 ? -15.248 -16.751 19.839 1.00 76.44 183 GLY A C 1
ATOM 1443 O O . GLY A 1 183 ? -16.093 -17.631 19.731 1.00 76.44 183 GLY A O 1
ATOM 1444 N N . PHE A 1 184 ? -15.101 -16.050 20.967 1.00 77.75 184 PHE A N 1
ATOM 1445 C CA . PHE A 1 184 ? -15.926 -16.240 22.163 1.00 77.75 184 PHE A CA 1
ATOM 1446 C C . PHE A 1 184 ? -16.094 -14.933 22.946 1.00 77.75 184 PHE A C 1
ATOM 1448 O O . PHE A 1 184 ? -15.346 -13.976 22.756 1.00 77.75 184 PHE A O 1
ATOM 1455 N N . VAL A 1 185 ? -17.043 -14.927 23.882 1.00 85.12 185 VAL A N 1
ATOM 1456 C CA . VAL A 1 185 ? -17.314 -13.842 24.837 1.00 85.12 185 VAL A CA 1
ATOM 1457 C C . VAL A 1 185 ? -17.144 -14.397 26.253 1.00 85.12 185 VAL A C 1
ATOM 1459 O O . VAL A 1 185 ? -17.441 -15.563 26.497 1.00 85.12 185 VAL A O 1
ATOM 1462 N N . SER A 1 186 ? -16.628 -13.601 27.193 1.00 81.44 186 SER A N 1
ATOM 1463 C CA . SER A 1 186 ? -16.509 -14.029 28.595 1.00 81.44 186 SER A CA 1
ATOM 1464 C C . SER A 1 186 ? -17.726 -13.580 29.400 1.00 81.44 186 SER A C 1
ATOM 1466 O O . SER A 1 186 ? -17.832 -12.406 29.736 1.00 81.44 186 SER A O 1
ATOM 1468 N N . GLU A 1 187 ? -18.613 -14.511 29.748 1.00 76.38 187 GLU A N 1
ATOM 1469 C CA . GLU A 1 187 ? -19.864 -14.200 30.465 1.00 76.38 187 GLU A CA 1
ATOM 1470 C C . GLU A 1 187 ? -19.644 -13.795 31.933 1.00 76.38 187 GLU A C 1
ATOM 1472 O O . GLU A 1 187 ? -20.372 -12.967 32.468 1.00 76.38 187 GLU A O 1
ATOM 1477 N N . ASN A 1 188 ? -18.598 -14.323 32.576 1.00 81.69 188 ASN A N 1
ATOM 1478 C CA . ASN A 1 188 ? -18.341 -14.113 34.009 1.00 81.69 188 ASN A CA 1
ATOM 1479 C C . ASN A 1 188 ? -17.363 -12.968 34.309 1.00 81.69 188 ASN A C 1
ATOM 1481 O O . ASN A 1 188 ? -16.913 -12.828 35.447 1.00 81.69 188 ASN A O 1
ATOM 1485 N N . ARG A 1 189 ? -16.963 -12.187 33.300 1.00 86.00 189 ARG A N 1
ATOM 1486 C CA . ARG A 1 189 ? -15.942 -11.145 33.458 1.00 86.00 189 ARG A CA 1
ATOM 1487 C C . ARG A 1 189 ? -16.547 -9.765 33.367 1.00 86.00 189 ARG A C 1
ATOM 1489 O O . ARG A 1 189 ? -17.239 -9.443 32.405 1.00 86.00 189 ARG A O 1
ATOM 1496 N N . LYS A 1 190 ? -16.195 -8.927 34.337 1.00 92.81 190 LYS A N 1
ATOM 1497 C CA . LYS A 1 190 ? -16.537 -7.513 34.298 1.00 92.81 190 LYS A CA 1
ATOM 1498 C C . LYS A 1 190 ? -15.761 -6.810 33.190 1.00 92.81 190 LYS A C 1
ATOM 1500 O O . LYS A 1 190 ? -14.610 -7.151 32.894 1.00 92.81 190 LYS A O 1
ATOM 1505 N N . LEU A 1 191 ? -16.403 -5.814 32.595 1.00 95.50 191 LEU A N 1
ATOM 1506 C CA . LEU A 1 191 ? -15.765 -4.901 31.660 1.00 95.50 191 LEU A CA 1
ATOM 1507 C C . LEU A 1 191 ? -15.130 -3.750 32.429 1.00 95.50 191 LEU A C 1
ATOM 1509 O O . LEU A 1 191 ? -15.700 -3.231 33.388 1.00 95.50 191 LEU A O 1
ATOM 1513 N N . VAL A 1 192 ? -13.948 -3.356 31.984 1.00 96.69 192 VAL A N 1
ATOM 1514 C CA . VAL A 1 192 ? -13.178 -2.236 32.510 1.00 96.69 192 VAL A CA 1
ATOM 1515 C C . VAL A 1 192 ? -13.042 -1.208 31.398 1.00 96.69 192 VAL A C 1
ATOM 1517 O O . VAL A 1 192 ? -12.623 -1.534 30.286 1.00 96.69 192 VAL A O 1
ATOM 1520 N N . VAL A 1 193 ? -13.387 0.034 31.714 1.00 97.50 193 VAL A N 1
ATOM 1521 C CA . VAL A 1 193 ? -12.985 1.206 30.948 1.00 97.50 193 VAL A CA 1
ATOM 1522 C C . VAL A 1 193 ? -11.513 1.455 31.219 1.00 97.50 193 VAL A C 1
ATOM 1524 O O . VAL A 1 193 ? -11.140 1.903 32.302 1.00 97.50 193 VAL A O 1
ATOM 1527 N N . ASP A 1 194 ? -10.684 1.162 30.229 1.00 97.12 194 ASP A N 1
ATOM 1528 C CA . ASP A 1 194 ? -9.256 1.445 30.261 1.00 97.12 194 ASP A CA 1
ATOM 1529 C C . ASP A 1 194 ? -9.028 2.955 30.120 1.00 97.12 194 ASP A C 1
ATOM 1531 O O . ASP A 1 194 ? -8.501 3.604 31.028 1.00 97.12 194 ASP A O 1
ATOM 1535 N N . SER A 1 195 ? -9.561 3.545 29.047 1.00 97.25 195 SER A N 1
ATOM 1536 C CA . SER A 1 195 ? -9.472 4.979 28.786 1.00 97.25 195 SER A CA 1
ATOM 1537 C C . SER A 1 195 ? -10.639 5.510 27.949 1.00 97.25 195 SER A C 1
ATOM 1539 O O . SER A 1 195 ? -11.354 4.770 27.269 1.00 97.25 195 SER A O 1
ATOM 1541 N N . ALA A 1 196 ? -10.836 6.826 28.004 1.00 97.75 196 ALA A N 1
ATOM 1542 C CA . ALA A 1 196 ? -11.642 7.564 27.039 1.00 97.75 196 ALA A CA 1
ATOM 1543 C C . ALA A 1 196 ? -10.713 8.222 26.013 1.00 97.75 196 ALA A C 1
ATOM 1545 O O . ALA A 1 196 ? -9.698 8.816 26.385 1.00 97.75 196 ALA A O 1
ATOM 1546 N N . TYR A 1 197 ? -11.083 8.130 24.740 1.00 96.94 197 TYR A N 1
ATOM 1547 C CA . TYR A 1 197 ? -10.289 8.548 23.591 1.00 96.94 197 TYR A CA 1
ATOM 1548 C C . TYR A 1 197 ? -11.140 9.446 22.691 1.00 96.94 197 TYR A C 1
ATOM 1550 O O . TYR A 1 197 ? -12.213 9.048 22.241 1.00 96.94 197 TYR A O 1
ATOM 1558 N N . VAL A 1 198 ? -10.673 10.657 22.406 1.00 97.88 198 VAL A N 1
ATOM 1559 C CA . VAL A 1 198 ? -11.339 11.581 21.486 1.00 97.88 198 VAL A CA 1
ATOM 1560 C C . VAL A 1 198 ? -10.361 12.003 20.403 1.00 97.88 198 VAL A C 1
ATOM 1562 O O . VAL A 1 198 ? -9.263 12.484 20.676 1.00 97.88 198 VAL A O 1
ATOM 1565 N N . GLU A 1 199 ? -10.779 11.826 19.159 1.00 97.19 199 GLU A N 1
ATOM 1566 C CA . GLU A 1 199 ? -10.034 12.204 17.970 1.00 97.19 199 GLU A CA 1
ATOM 1567 C C . GLU A 1 199 ? -10.760 13.355 17.271 1.00 97.19 199 GLU A C 1
ATOM 1569 O O . GLU A 1 199 ? -11.904 13.230 16.836 1.00 97.19 199 GLU A O 1
ATOM 1574 N N . ILE A 1 200 ? -10.085 14.498 17.178 1.00 95.62 200 ILE A N 1
ATOM 1575 C CA . ILE A 1 200 ? -10.548 15.669 16.437 1.00 95.62 200 ILE A CA 1
ATOM 1576 C C . ILE A 1 200 ? -9.886 15.646 15.068 1.00 95.62 200 ILE A C 1
ATOM 1578 O O . ILE A 1 200 ? -8.660 15.733 14.965 1.00 95.62 200 ILE A O 1
ATOM 1582 N N . ILE A 1 201 ? -10.700 15.539 14.024 1.00 93.69 201 ILE A N 1
ATOM 1583 C CA . ILE A 1 201 ? -10.270 15.447 12.633 1.00 93.69 201 ILE A CA 1
ATOM 1584 C C . ILE A 1 201 ? -10.622 16.761 11.941 1.00 93.69 201 ILE A C 1
ATOM 1586 O O . ILE A 1 201 ? -11.787 17.069 11.711 1.00 93.69 201 ILE A O 1
ATOM 1590 N N . GLY A 1 202 ? -9.602 17.544 11.609 1.00 91.19 202 GLY A N 1
ATOM 1591 C CA . GLY A 1 202 ? -9.730 18.700 10.737 1.00 91.19 202 GLY A CA 1
ATOM 1592 C C . GLY A 1 202 ? -9.638 18.239 9.291 1.00 91.19 202 GLY A C 1
ATOM 1593 O O . GLY A 1 202 ? -8.545 17.872 8.841 1.00 91.19 202 GLY A O 1
ATOM 1594 N N . LYS A 1 203 ? -10.773 18.237 8.585 1.00 87.75 203 LYS A N 1
ATOM 1595 C CA . LYS A 1 203 ? -10.838 17.811 7.188 1.00 87.75 203 LYS A CA 1
ATOM 1596 C C . LYS A 1 203 ? -10.034 18.751 6.321 1.00 87.75 203 LYS A C 1
ATOM 1598 O O . LYS A 1 203 ? -10.282 19.959 6.288 1.00 87.75 203 LYS A O 1
ATOM 1603 N N . ASN A 1 204 ? -9.084 18.182 5.596 1.00 83.31 204 ASN A N 1
ATOM 1604 C CA . ASN A 1 204 ? -8.389 18.940 4.581 1.00 83.31 204 ASN A CA 1
ATOM 1605 C C . ASN A 1 204 ? -9.264 19.001 3.323 1.00 83.31 204 ASN A C 1
ATOM 1607 O O . ASN A 1 204 ? -9.932 18.029 2.964 1.00 83.31 204 ASN A O 1
ATOM 1611 N N . LYS A 1 205 ? -9.280 20.142 2.629 1.00 78.44 205 LYS A N 1
ATOM 1612 C CA . LYS A 1 205 ? -9.946 20.218 1.324 1.00 78.44 205 LYS A CA 1
ATOM 1613 C C . LYS A 1 205 ? -9.050 19.542 0.298 1.00 78.44 205 LYS A C 1
ATOM 1615 O O . LYS A 1 205 ? -8.240 20.200 -0.349 1.00 78.44 205 LYS A O 1
ATOM 1620 N N . THR A 1 206 ? -9.195 18.231 0.154 1.00 75.50 206 THR A N 1
ATOM 1621 C CA . THR A 1 206 ? -8.539 17.485 -0.916 1.00 75.50 206 THR A CA 1
ATOM 1622 C C . THR A 1 206 ? -9.181 17.876 -2.248 1.00 75.50 206 THR A C 1
ATOM 1624 O O . THR A 1 206 ? -10.373 17.622 -2.441 1.00 75.50 206 THR A O 1
ATOM 1627 N N . PRO A 1 207 ? -8.450 18.524 -3.170 1.00 74.31 207 PRO A N 1
ATOM 1628 C CA . PRO A 1 207 ? -8.982 18.769 -4.499 1.00 74.31 207 PRO A CA 1
ATOM 1629 C C . PRO A 1 207 ? -9.249 17.425 -5.179 1.00 74.31 207 PRO A C 1
ATOM 1631 O O . PRO A 1 207 ? -8.430 16.510 -5.097 1.00 74.31 207 PRO A O 1
ATOM 1634 N N . ALA A 1 208 ? -10.396 17.312 -5.849 1.00 79.31 208 ALA A N 1
ATOM 1635 C CA . ALA A 1 208 ? -10.671 16.156 -6.686 1.00 79.31 208 ALA A CA 1
ATOM 1636 C C . ALA A 1 208 ? -9.596 16.049 -7.777 1.00 79.31 208 ALA A C 1
ATOM 1638 O O . ALA A 1 208 ? -9.147 17.065 -8.323 1.00 79.31 208 ALA A O 1
ATOM 1639 N N . GLU A 1 209 ? -9.192 14.824 -8.104 1.00 84.75 209 GLU A N 1
ATOM 1640 C CA . GLU A 1 209 ? -8.298 14.607 -9.233 1.00 84.75 209 GLU A CA 1
ATOM 1641 C C . GLU A 1 209 ? -8.953 15.113 -10.518 1.00 84.75 209 GLU A C 1
ATOM 1643 O O . GLU A 1 209 ? -10.139 14.902 -10.779 1.00 84.75 209 GLU A O 1
ATOM 1648 N N . THR A 1 210 ? -8.169 15.818 -11.327 1.00 86.50 210 THR A N 1
ATOM 1649 C CA . THR A 1 210 ? -8.653 16.349 -12.598 1.00 86.50 210 THR A CA 1
ATOM 1650 C C . THR A 1 210 ? -8.740 15.219 -13.615 1.00 86.50 210 THR A C 1
ATOM 1652 O O . THR A 1 210 ? -7.776 14.484 -13.816 1.00 86.50 210 THR A O 1
ATOM 1655 N N . THR A 1 211 ? -9.886 15.099 -14.279 1.00 91.12 211 THR A N 1
ATOM 1656 C CA . THR A 1 211 ? -10.045 14.229 -15.442 1.00 91.12 211 THR A CA 1
ATOM 1657 C C . THR A 1 211 ? -9.686 14.985 -16.714 1.00 91.12 211 THR A C 1
ATOM 1659 O O . THR A 1 211 ? -9.990 16.169 -16.886 1.00 91.12 211 THR A O 1
ATOM 1662 N N . HIS A 1 212 ? -9.012 14.297 -17.625 1.00 91.94 212 HIS A N 1
ATOM 1663 C CA . HIS A 1 212 ? -8.536 14.863 -18.877 1.00 91.94 212 HIS A CA 1
ATOM 1664 C C . HIS A 1 212 ? -9.129 14.125 -20.076 1.00 91.94 212 HIS A C 1
ATOM 1666 O O . HIS A 1 212 ? -9.337 12.914 -20.045 1.00 91.94 212 HIS A O 1
ATOM 1672 N N . LEU A 1 213 ? -9.337 14.854 -21.176 1.00 92.12 213 LEU A N 1
ATOM 1673 C CA . LEU A 1 213 ? -9.761 14.256 -22.439 1.00 92.12 213 LEU A CA 1
ATOM 1674 C C . LEU A 1 213 ? -8.693 13.295 -22.969 1.00 92.12 213 LEU A C 1
ATOM 1676 O O . LEU A 1 213 ? -7.508 13.637 -23.040 1.00 92.12 213 LEU A O 1
ATOM 1680 N N . LEU A 1 214 ? -9.141 12.114 -23.384 1.00 93.75 214 LEU A N 1
ATOM 1681 C CA . LEU A 1 214 ? -8.286 11.101 -23.983 1.00 93.75 214 LEU A CA 1
ATOM 1682 C C . LEU A 1 214 ? -7.903 11.488 -25.417 1.00 93.75 214 LEU A C 1
ATOM 1684 O O . LEU A 1 214 ? -8.672 12.121 -26.143 1.00 93.75 214 LEU A O 1
ATOM 1688 N N . THR A 1 215 ? -6.707 11.088 -25.839 1.00 92.19 215 THR A N 1
ATOM 1689 C CA . THR A 1 215 ? -6.233 11.217 -27.217 1.00 92.19 215 THR A CA 1
ATOM 1690 C C . THR A 1 215 ? -5.806 9.871 -27.784 1.00 92.19 215 THR A C 1
ATOM 1692 O O . THR A 1 215 ? -5.048 9.132 -27.160 1.00 92.19 215 THR A O 1
ATOM 1695 N N . ASP A 1 216 ? -6.177 9.632 -29.040 1.00 86.12 216 ASP A N 1
ATOM 1696 C CA . ASP A 1 216 ? -5.755 8.451 -29.807 1.00 86.12 216 ASP A CA 1
ATOM 1697 C C . ASP A 1 216 ? -4.451 8.679 -30.592 1.00 86.12 216 ASP A C 1
ATOM 1699 O O . ASP A 1 216 ? -3.933 7.790 -31.265 1.00 86.12 216 ASP A O 1
ATOM 1703 N N . LYS A 1 217 ? -3.894 9.896 -30.543 1.00 88.19 217 LYS A N 1
ATOM 1704 C CA . LYS A 1 217 ? -2.636 10.223 -31.230 1.00 88.19 217 LYS A CA 1
ATOM 1705 C C . LYS A 1 217 ? -1.453 9.501 -30.596 1.00 88.19 217 LYS A C 1
ATOM 1707 O O . LYS A 1 217 ? -1.154 9.731 -29.428 1.00 88.19 217 LYS A O 1
ATOM 1712 N N . ASN A 1 218 ? -0.714 8.742 -31.401 1.00 88.69 218 ASN A N 1
ATOM 1713 C CA . ASN A 1 218 ? 0.525 8.102 -30.964 1.00 88.69 218 ASN A CA 1
ATOM 1714 C C . ASN A 1 218 ? 1.575 9.143 -30.526 1.00 88.69 218 ASN A C 1
ATOM 1716 O O . ASN A 1 218 ? 1.859 10.073 -31.294 1.00 88.69 218 ASN A O 1
ATOM 1720 N N . PRO A 1 219 ? 2.180 8.994 -29.333 1.00 92.81 219 PRO A N 1
ATOM 1721 C CA . PRO A 1 219 ? 3.246 9.881 -28.893 1.00 92.81 219 PRO A CA 1
ATOM 1722 C C . PRO A 1 219 ? 4.507 9.661 -29.735 1.00 92.81 219 PRO A C 1
ATOM 1724 O O . PRO A 1 219 ? 4.813 8.542 -30.153 1.00 92.81 219 PRO A O 1
ATOM 1727 N N . ARG A 1 220 ? 5.267 10.734 -29.974 1.00 93.38 220 ARG A N 1
ATOM 1728 C CA . ARG A 1 220 ? 6.590 10.642 -30.607 1.00 93.38 220 ARG A CA 1
ATOM 1729 C C . ARG A 1 220 ? 7.666 10.571 -29.521 1.00 93.38 220 ARG A C 1
ATOM 1731 O O . ARG A 1 220 ? 7.604 11.371 -28.589 1.00 93.38 220 ARG A O 1
ATOM 1738 N N . PRO A 1 221 ? 8.641 9.652 -29.622 1.00 95.06 221 PRO A N 1
ATOM 1739 C CA . PRO A 1 221 ? 9.733 9.594 -28.661 1.00 95.06 221 PRO A CA 1
ATOM 1740 C C . PRO A 1 221 ? 10.603 10.849 -28.770 1.00 95.06 221 PRO A C 1
ATOM 1742 O O . PRO A 1 221 ? 10.833 11.359 -29.868 1.00 95.06 221 PRO A O 1
ATOM 1745 N N . ALA A 1 222 ? 11.111 11.325 -27.636 1.00 94.38 222 ALA A N 1
ATOM 1746 C CA . ALA A 1 222 ? 12.023 12.464 -27.583 1.00 94.38 222 ALA A CA 1
ATOM 1747 C C . ALA A 1 222 ? 13.409 12.096 -28.140 1.00 94.38 222 ALA A C 1
ATOM 1749 O O . ALA A 1 222 ? 14.070 12.908 -28.781 1.00 94.38 222 ALA A O 1
ATOM 1750 N N . SER A 1 223 ? 13.863 10.862 -27.897 1.00 96.06 223 SER A N 1
ATOM 1751 C CA . SER A 1 223 ? 15.110 10.317 -28.449 1.00 96.06 223 SER A CA 1
ATOM 1752 C C . SER A 1 223 ? 15.135 8.783 -28.353 1.00 96.06 223 SER A C 1
ATOM 1754 O O . SER A 1 223 ? 14.127 8.154 -28.036 1.00 96.06 223 SER A O 1
ATOM 1756 N N . SER A 1 224 ? 16.287 8.166 -28.624 1.00 96.12 224 SER A N 1
ATOM 1757 C CA . SER A 1 224 ? 16.550 6.741 -28.382 1.00 96.12 224 SER A CA 1
ATOM 1758 C C . SER A 1 224 ? 17.775 6.574 -27.485 1.00 96.12 224 SER A C 1
ATOM 1760 O O . SER A 1 224 ? 18.730 7.344 -27.632 1.00 96.12 224 SER A O 1
ATOM 1762 N N . LYS A 1 225 ? 17.797 5.552 -26.628 1.00 96.31 225 LYS A N 1
ATOM 1763 C CA . LYS A 1 225 ? 18.938 5.215 -25.762 1.00 96.31 225 LYS A CA 1
ATOM 1764 C C . LYS A 1 225 ? 19.337 3.750 -25.917 1.00 96.31 225 LYS A C 1
ATOM 1766 O O . LYS A 1 225 ? 18.481 2.903 -26.148 1.00 96.31 225 LYS A O 1
ATOM 1771 N N . GLU A 1 226 ? 20.631 3.479 -25.778 1.00 96.56 226 GLU A N 1
ATOM 1772 C CA . GLU A 1 226 ? 21.160 2.120 -25.638 1.00 96.56 226 GLU A CA 1
ATOM 1773 C C . GLU A 1 226 ? 20.983 1.672 -24.186 1.00 96.56 226 GLU A C 1
ATOM 1775 O O . GLU A 1 226 ? 21.438 2.356 -23.266 1.00 96.56 226 GLU A O 1
ATOM 1780 N N . VAL A 1 227 ? 20.313 0.543 -23.980 1.00 95.12 227 VAL A N 1
ATOM 1781 C CA . VAL A 1 227 ? 20.064 -0.052 -22.664 1.00 95.12 227 VAL A CA 1
ATOM 1782 C C . VAL A 1 227 ? 20.384 -1.537 -22.726 1.00 95.12 227 VAL A C 1
ATOM 1784 O O . VAL A 1 227 ? 19.960 -2.229 -23.649 1.00 95.12 227 VAL A O 1
ATOM 1787 N N . TYR A 1 228 ? 21.144 -2.025 -21.750 1.00 93.75 228 TYR A N 1
ATOM 1788 C CA . TYR A 1 228 ? 21.443 -3.444 -21.618 1.00 93.75 228 TYR A CA 1
ATOM 1789 C C . TYR A 1 228 ? 20.344 -4.127 -20.801 1.00 93.75 228 TYR A C 1
ATOM 1791 O O . TYR A 1 228 ? 20.111 -3.753 -19.652 1.00 93.75 228 TYR A O 1
ATOM 1799 N N . MET A 1 229 ? 19.649 -5.087 -21.404 1.00 91.38 229 MET A N 1
ATOM 1800 C CA . MET A 1 229 ? 18.596 -5.878 -20.766 1.00 91.38 229 MET A CA 1
ATOM 1801 C C . MET A 1 229 ? 18.477 -7.234 -21.460 1.00 91.38 229 MET A C 1
ATOM 1803 O O . MET A 1 229 ? 18.769 -7.350 -22.651 1.00 91.38 229 MET A O 1
ATOM 1807 N N . GLU A 1 230 ? 18.050 -8.254 -20.722 1.00 88.62 230 GLU A N 1
ATOM 1808 C CA . GLU A 1 230 ? 17.911 -9.625 -21.228 1.00 88.62 230 GLU A CA 1
ATOM 1809 C C . GLU A 1 230 ? 19.205 -10.134 -21.900 1.00 88.62 230 GLU A C 1
ATOM 1811 O O . GLU A 1 230 ? 19.181 -10.791 -22.943 1.00 88.62 230 GLU A O 1
ATOM 1816 N N . GLY A 1 231 ? 20.360 -9.800 -21.313 1.00 90.06 231 GLY A N 1
ATOM 1817 C CA . GLY A 1 231 ? 21.676 -10.263 -21.763 1.00 90.06 231 GLY A CA 1
ATOM 1818 C C . GLY A 1 231 ? 22.230 -9.597 -23.031 1.00 90.06 231 GLY A C 1
ATOM 1819 O O . GLY A 1 231 ? 23.277 -10.020 -23.537 1.00 90.06 231 GLY A O 1
ATOM 1820 N N . ARG A 1 232 ? 21.592 -8.547 -23.566 1.00 94.62 232 ARG A N 1
ATOM 1821 C CA . ARG A 1 232 ? 22.086 -7.834 -24.760 1.00 94.62 232 ARG A CA 1
ATOM 1822 C C . ARG A 1 232 ? 21.779 -6.338 -24.740 1.00 94.62 232 ARG A C 1
ATOM 1824 O O . ARG A 1 232 ? 20.946 -5.855 -23.984 1.00 94.62 232 ARG A O 1
ATOM 1831 N N . TRP A 1 233 ? 22.462 -5.593 -25.607 1.00 95.81 233 TRP A N 1
ATOM 1832 C CA . TRP A 1 233 ? 22.175 -4.178 -25.834 1.00 95.81 233 TRP A CA 1
ATOM 1833 C C . TRP A 1 233 ? 20.946 -4.006 -26.728 1.00 95.81 233 TRP A C 1
ATOM 1835 O O . TRP A 1 233 ? 20.824 -4.650 -27.773 1.00 95.81 233 TRP A O 1
ATOM 1845 N N . HIS A 1 234 ? 20.051 -3.119 -26.311 1.00 95.12 234 HIS A N 1
ATOM 1846 C CA . HIS A 1 234 ? 18.851 -2.725 -27.026 1.00 95.12 234 HIS A CA 1
ATOM 1847 C C . HIS A 1 234 ? 18.837 -1.214 -27.240 1.00 95.12 234 HIS A C 1
ATOM 1849 O O . HIS A 1 234 ? 19.000 -0.442 -26.294 1.00 95.12 234 HIS A O 1
ATOM 1855 N N . ARG A 1 235 ? 18.525 -0.786 -28.464 1.00 96.88 235 ARG A N 1
ATOM 1856 C CA . ARG A 1 235 ? 18.207 0.612 -28.755 1.00 96.88 235 ARG A CA 1
ATOM 1857 C C . ARG A 1 235 ? 16.715 0.851 -28.562 1.00 96.88 235 ARG A C 1
ATOM 1859 O O . ARG A 1 235 ? 15.917 0.432 -29.399 1.00 96.88 235 ARG A O 1
ATOM 1866 N N . ILE A 1 236 ? 16.338 1.521 -27.478 1.00 97.31 236 ILE A N 1
ATOM 1867 C CA . ILE A 1 236 ? 14.932 1.692 -27.081 1.00 97.31 236 ILE A CA 1
ATOM 1868 C C . ILE A 1 236 ? 14.504 3.166 -27.115 1.00 97.31 236 ILE A C 1
ATOM 1870 O O . ILE A 1 236 ? 15.335 4.055 -26.887 1.00 97.31 236 ILE A O 1
ATOM 1874 N N . PRO A 1 237 ? 13.232 3.466 -27.437 1.00 97.56 237 PRO A N 1
ATOM 1875 C CA . PRO A 1 237 ? 12.716 4.830 -27.426 1.00 97.56 237 PRO A CA 1
ATOM 1876 C C . PRO A 1 237 ? 12.677 5.400 -26.003 1.00 97.56 237 PRO A C 1
ATOM 1878 O O . PRO A 1 237 ? 12.310 4.713 -25.049 1.00 97.56 237 PRO A O 1
ATOM 1881 N N . LEU A 1 238 ? 13.023 6.680 -25.885 1.00 97.62 238 LEU A N 1
ATOM 1882 C CA . LEU A 1 238 ? 12.901 7.475 -24.669 1.00 97.62 238 LEU A CA 1
ATOM 1883 C C . LEU A 1 238 ? 11.778 8.495 -24.851 1.00 97.62 238 LEU A C 1
ATOM 1885 O O . LEU A 1 238 ? 11.861 9.375 -25.713 1.00 97.62 238 LEU A O 1
ATOM 1889 N N . PHE A 1 239 ? 10.757 8.394 -24.013 1.00 97.31 239 PHE A N 1
ATOM 1890 C CA . PHE A 1 239 ? 9.687 9.372 -23.881 1.00 97.31 239 PHE A CA 1
ATOM 1891 C C . PHE A 1 239 ? 9.949 10.246 -22.658 1.00 97.31 239 PHE A C 1
ATOM 1893 O O . PHE A 1 239 ? 10.399 9.764 -21.620 1.00 97.31 239 PHE A O 1
ATOM 1900 N N . THR A 1 240 ? 9.653 11.531 -22.774 1.00 95.44 240 THR A N 1
ATOM 1901 C CA . THR A 1 240 ? 9.587 12.441 -21.631 1.00 95.44 240 THR A CA 1
ATOM 1902 C C . THR A 1 240 ? 8.127 12.638 -21.242 1.00 95.44 240 THR A C 1
ATOM 1904 O O . THR A 1 240 ? 7.226 12.512 -22.075 1.00 95.44 240 THR A O 1
ATOM 1907 N N . ARG A 1 241 ? 7.853 12.877 -19.960 1.00 92.44 241 ARG A N 1
ATOM 1908 C CA . ARG A 1 241 ? 6.470 12.861 -19.470 1.00 92.44 241 ARG A CA 1
ATOM 1909 C C . ARG A 1 241 ? 5.564 13.922 -20.101 1.00 92.44 241 ARG A C 1
ATOM 1911 O O . ARG A 1 241 ? 4.368 13.678 -20.248 1.00 92.44 241 ARG A O 1
ATOM 1918 N N . ASP A 1 242 ? 6.137 15.056 -20.489 1.00 89.69 242 ASP A N 1
ATOM 1919 C CA . ASP A 1 242 ? 5.492 16.223 -21.101 1.00 89.69 242 ASP A CA 1
ATOM 1920 C C . ASP A 1 242 ? 4.912 15.955 -22.498 1.00 89.69 242 ASP A C 1
ATOM 1922 O O . ASP A 1 242 ? 3.925 16.584 -22.884 1.00 89.69 242 ASP A O 1
ATOM 1926 N N . VAL A 1 243 ? 5.472 14.996 -23.244 1.00 91.81 243 VAL A N 1
ATOM 1927 C CA . VAL A 1 243 ? 4.952 14.630 -24.573 1.00 91.81 243 VAL A CA 1
ATOM 1928 C C . VAL A 1 243 ? 3.821 13.599 -24.512 1.00 91.81 243 VAL A C 1
ATOM 1930 O O . VAL A 1 243 ? 3.174 13.343 -25.530 1.00 91.81 243 VAL A O 1
ATOM 1933 N N . LEU A 1 244 ? 3.575 13.008 -23.337 1.00 94.12 244 LEU A N 1
ATOM 1934 C CA . LEU A 1 244 ? 2.581 11.958 -23.126 1.00 94.12 244 LEU A CA 1
ATOM 1935 C C . LEU A 1 244 ? 1.268 12.535 -22.609 1.00 94.12 244 LEU A C 1
ATOM 1937 O O . LEU A 1 244 ? 1.234 13.261 -21.614 1.00 94.12 244 LEU A O 1
ATOM 1941 N N . LYS A 1 245 ? 0.169 12.158 -23.260 1.00 95.06 245 LYS A N 1
ATOM 1942 C CA . LYS A 1 245 ? -1.180 12.612 -22.921 1.00 95.06 245 LYS A CA 1
ATOM 1943 C C . LYS A 1 245 ? -2.089 11.441 -22.536 1.00 95.06 245 LYS A C 1
ATOM 1945 O O . LYS A 1 245 ? -1.885 10.338 -23.044 1.00 95.06 245 LYS A O 1
ATOM 1950 N N . PRO A 1 246 ? -3.104 11.674 -21.688 1.00 96.38 246 PRO A N 1
ATOM 1951 C CA . PRO A 1 246 ? -4.180 10.721 -21.411 1.00 96.38 246 PRO A CA 1
ATOM 1952 C C . PRO A 1 246 ? -4.700 10.033 -22.679 1.00 96.38 246 PRO A C 1
ATOM 1954 O O . PRO A 1 246 ? -4.929 10.685 -23.692 1.00 96.38 246 PRO A O 1
ATOM 1957 N N . GLY A 1 247 ? -4.824 8.707 -22.649 1.00 96.12 247 GLY A N 1
ATOM 1958 C CA . GLY A 1 247 ? -5.156 7.846 -23.791 1.00 96.12 247 GLY A CA 1
ATOM 1959 C C . GLY A 1 247 ? -3.945 7.261 -24.530 1.00 96.12 247 GLY A C 1
ATOM 1960 O O . GLY A 1 247 ? -4.069 6.232 -25.194 1.00 96.12 247 GLY A O 1
ATOM 1961 N N . ASN A 1 248 ? -2.749 7.846 -24.394 1.00 96.12 248 ASN A N 1
ATOM 1962 C CA . ASN A 1 248 ? -1.550 7.320 -25.047 1.00 96.12 248 ASN A CA 1
ATOM 1963 C C . ASN A 1 248 ? -1.170 5.927 -24.545 1.00 96.12 248 ASN A C 1
ATOM 1965 O O . ASN A 1 248 ? -1.189 5.656 -23.344 1.00 96.12 248 ASN A O 1
ATOM 1969 N N . ARG A 1 249 ? -0.745 5.079 -25.488 1.00 95.56 249 ARG A N 1
ATOM 1970 C CA . ARG A 1 249 ? -0.205 3.746 -25.225 1.00 95.56 249 ARG A CA 1
ATOM 1971 C C . ARG A 1 249 ? 1.245 3.653 -25.673 1.00 95.56 249 ARG A C 1
ATOM 1973 O O . ARG A 1 249 ? 1.588 4.087 -26.771 1.00 95.56 249 ARG A O 1
ATOM 1980 N N . ILE A 1 250 ? 2.087 3.056 -24.838 1.00 95.50 250 ILE A N 1
ATOM 1981 C CA . ILE A 1 250 ? 3.506 2.820 -25.119 1.00 95.50 250 ILE A CA 1
ATOM 1982 C C . ILE A 1 250 ? 3.771 1.344 -24.902 1.00 95.50 250 ILE A C 1
ATOM 1984 O O . ILE A 1 250 ? 3.455 0.795 -23.856 1.00 95.50 250 ILE A O 1
ATOM 1988 N N . THR A 1 251 ? 4.336 0.690 -25.904 1.00 94.50 251 THR A N 1
ATOM 1989 C CA . THR A 1 251 ? 4.621 -0.744 -25.868 1.00 94.50 251 THR A CA 1
ATOM 1990 C C . THR A 1 251 ? 6.109 -0.930 -25.593 1.00 94.50 251 THR A C 1
ATOM 1992 O O . THR A 1 251 ? 6.924 -0.317 -26.281 1.00 94.50 251 THR A O 1
ATOM 1995 N N . GLY A 1 252 ? 6.462 -1.754 -24.603 1.00 93.50 252 GLY A N 1
ATOM 1996 C CA . GLY A 1 252 ? 7.859 -2.027 -24.262 1.00 93.50 252 GLY A CA 1
ATOM 1997 C C . GLY A 1 252 ? 8.601 -2.787 -25.375 1.00 93.50 252 GLY A C 1
ATOM 1998 O O . GLY A 1 252 ? 7.944 -3.489 -26.158 1.00 93.50 252 GLY A O 1
ATOM 1999 N N . PRO A 1 253 ? 9.940 -2.674 -25.449 1.00 96.00 253 PRO A N 1
ATOM 2000 C CA . PRO A 1 253 ? 10.790 -2.035 -24.452 1.00 96.00 253 PRO A CA 1
ATOM 2001 C C . PRO A 1 253 ? 10.890 -0.515 -24.664 1.00 96.00 253 PRO A C 1
ATOM 2003 O O . PRO A 1 253 ? 11.078 -0.053 -25.790 1.00 96.00 253 PRO A O 1
ATOM 2006 N N . ALA A 1 254 ? 10.762 0.275 -23.598 1.00 97.06 254 ALA A N 1
ATOM 2007 C CA . ALA A 1 254 ? 10.820 1.739 -23.665 1.00 97.06 254 ALA A CA 1
ATOM 2008 C C . ALA A 1 254 ? 11.261 2.357 -22.330 1.00 97.06 254 ALA A C 1
ATOM 2010 O O . ALA A 1 254 ? 11.127 1.742 -21.274 1.00 97.06 254 ALA A O 1
ATOM 2011 N N . LEU A 1 255 ? 11.745 3.599 -22.379 1.00 97.44 255 LEU A N 1
ATOM 2012 C CA . LEU A 1 255 ? 11.966 4.426 -21.192 1.00 97.44 255 LEU A CA 1
ATOM 2013 C C . LEU A 1 255 ? 10.966 5.574 -21.162 1.00 97.44 255 LEU A C 1
ATOM 2015 O O . LEU A 1 255 ? 10.761 6.243 -22.177 1.00 97.44 255 LEU A O 1
ATOM 2019 N N . ILE A 1 256 ? 10.404 5.842 -19.988 1.00 96.69 256 ILE A N 1
ATOM 2020 C CA . ILE A 1 256 ? 9.617 7.046 -19.726 1.00 96.69 256 ILE A CA 1
ATOM 2021 C C . ILE A 1 256 ? 10.308 7.802 -18.598 1.00 96.69 256 ILE A C 1
ATOM 2023 O O . ILE A 1 256 ? 10.463 7.291 -17.492 1.00 96.69 256 ILE A O 1
ATOM 2027 N N . MET A 1 257 ? 10.758 9.013 -18.889 1.00 95.19 257 MET A N 1
ATOM 2028 C CA . MET A 1 257 ? 11.452 9.863 -17.933 1.00 95.19 257 MET A CA 1
ATOM 2029 C C . MET A 1 257 ? 10.503 10.935 -17.415 1.00 95.19 257 MET A C 1
ATOM 2031 O O . MET A 1 257 ? 9.938 11.715 -18.188 1.00 95.19 257 MET A O 1
ATOM 2035 N N . GLU A 1 258 ? 10.356 10.971 -16.098 1.00 92.62 258 GLU A N 1
ATOM 2036 C CA . GLU A 1 258 ? 9.650 12.017 -15.376 1.00 92.62 258 GLU A CA 1
ATOM 2037 C C . GLU A 1 258 ? 10.649 12.868 -14.585 1.00 92.62 258 GLU A C 1
ATOM 2039 O O . GLU A 1 258 ? 11.822 12.529 -14.442 1.00 92.62 258 GLU A O 1
ATOM 2044 N N . ASN A 1 259 ? 10.179 13.980 -14.021 1.00 90.75 259 ASN A N 1
ATOM 2045 C CA . ASN A 1 259 ? 11.044 14.868 -13.241 1.00 90.75 259 ASN A CA 1
ATOM 2046 C C . ASN A 1 259 ? 11.540 14.227 -11.936 1.00 90.75 259 ASN A C 1
ATOM 2048 O O . ASN A 1 259 ? 12.552 14.656 -11.392 1.00 90.75 259 ASN A O 1
ATOM 2052 N N . THR A 1 260 ? 10.810 13.239 -11.408 1.00 90.25 260 THR A N 1
ATOM 2053 C CA . THR A 1 260 ? 11.071 12.655 -10.080 1.00 90.25 260 THR A CA 1
ATOM 2054 C C . THR A 1 260 ? 11.347 11.153 -10.109 1.00 90.25 260 THR A C 1
ATOM 2056 O O . THR A 1 260 ? 11.721 10.583 -9.086 1.00 90.25 260 THR A O 1
ATOM 2059 N N . THR A 1 261 ? 11.180 10.498 -11.260 1.00 93.31 261 THR A N 1
ATOM 2060 C CA . THR A 1 261 ? 11.436 9.065 -11.428 1.00 93.31 261 THR A CA 1
ATOM 2061 C C . THR A 1 261 ? 11.688 8.718 -12.896 1.00 93.31 261 THR A C 1
ATOM 2063 O O . THR A 1 261 ? 11.328 9.471 -13.802 1.00 93.31 261 THR A O 1
ATOM 2066 N N . THR A 1 262 ? 12.290 7.555 -13.127 1.00 94.75 262 THR A N 1
ATOM 2067 C CA . THR A 1 262 ? 12.451 6.967 -14.458 1.00 94.75 262 THR A CA 1
ATOM 2068 C C . THR A 1 262 ? 11.751 5.624 -14.462 1.00 94.75 262 THR A C 1
ATOM 2070 O O . THR A 1 262 ? 11.990 4.792 -13.591 1.00 94.75 262 THR A O 1
ATOM 2073 N N . ILE A 1 263 ? 10.907 5.414 -15.459 1.00 96.06 263 ILE A N 1
ATOM 2074 C CA . ILE A 1 263 ? 10.094 4.219 -15.611 1.00 96.06 263 ILE A CA 1
ATOM 2075 C C . ILE A 1 263 ? 10.713 3.394 -16.729 1.00 96.06 263 ILE A C 1
ATOM 2077 O O . ILE A 1 263 ? 10.904 3.882 -17.850 1.00 96.06 263 ILE A O 1
ATOM 2081 N N . VAL A 1 264 ? 11.042 2.149 -16.407 1.00 96.12 264 VAL A N 1
ATOM 2082 C CA . VAL A 1 264 ? 11.492 1.163 -17.384 1.00 96.12 264 VAL A CA 1
ATOM 2083 C C . VAL A 1 264 ? 10.276 0.337 -17.766 1.00 96.12 264 VAL A C 1
ATOM 2085 O O . VAL A 1 264 ? 9.587 -0.187 -16.901 1.00 96.12 264 VAL A O 1
ATOM 2088 N N . LEU A 1 265 ? 9.982 0.278 -19.061 1.00 96.25 265 LEU A N 1
ATOM 2089 C CA . LEU A 1 265 ? 8.936 -0.577 -19.597 1.00 96.25 265 LEU A CA 1
ATOM 2090 C C . LEU A 1 265 ? 9.607 -1.760 -20.282 1.00 96.25 265 LEU A C 1
ATOM 2092 O O . LEU A 1 265 ? 10.186 -1.595 -21.355 1.00 96.25 265 LEU A O 1
ATOM 2096 N N . GLU A 1 266 ? 9.557 -2.934 -19.670 1.00 95.06 266 GLU A N 1
ATOM 2097 C CA . GLU A 1 266 ? 10.177 -4.153 -20.183 1.00 95.06 266 GLU A CA 1
ATOM 2098 C C . GLU A 1 266 ? 9.368 -4.737 -21.355 1.00 95.06 266 GLU A C 1
ATOM 2100 O O . GLU A 1 266 ? 8.226 -4.355 -21.626 1.00 95.06 266 GLU A O 1
ATOM 2105 N N . ASN A 1 267 ? 9.952 -5.695 -22.080 1.00 91.56 267 ASN A N 1
ATOM 2106 C CA . ASN A 1 267 ? 9.382 -6.255 -23.312 1.00 91.56 267 ASN A CA 1
ATOM 2107 C C . ASN A 1 267 ? 7.956 -6.801 -23.164 1.00 91.56 267 ASN A C 1
ATOM 2109 O O . ASN A 1 267 ? 7.192 -6.792 -24.132 1.00 91.56 267 ASN A O 1
ATOM 2113 N N . LYS A 1 268 ? 7.589 -7.285 -21.976 1.00 91.00 268 LYS A N 1
ATOM 2114 C CA . LYS A 1 268 ? 6.278 -7.884 -21.696 1.00 91.00 268 LYS A CA 1
ATOM 2115 C C . LYS A 1 268 ? 5.215 -6.868 -21.298 1.00 91.00 268 LYS A C 1
ATOM 2117 O O . LYS A 1 268 ? 4.060 -7.254 -21.177 1.00 91.00 268 LYS A O 1
ATOM 2122 N N . TRP A 1 269 ? 5.562 -5.595 -21.146 1.00 95.50 269 TRP A N 1
ATOM 2123 C CA . TRP A 1 269 ? 4.665 -4.586 -20.596 1.00 95.50 269 TRP A CA 1
ATOM 2124 C C . TRP A 1 269 ? 4.214 -3.571 -21.650 1.00 95.50 269 TRP A C 1
ATOM 2126 O O . TRP A 1 269 ? 4.919 -3.254 -22.617 1.00 95.50 269 TRP A O 1
ATOM 2136 N N . GLN A 1 270 ? 2.999 -3.066 -21.473 1.00 96.12 270 GLN A N 1
ATOM 2137 C CA . GLN A 1 270 ? 2.460 -1.910 -22.174 1.00 96.12 270 GLN A CA 1
ATOM 2138 C C . GLN A 1 270 ? 1.998 -0.895 -21.132 1.00 96.12 270 GLN A C 1
ATOM 2140 O O . GLN A 1 270 ? 1.347 -1.258 -20.163 1.00 96.12 270 GLN A O 1
ATOM 2145 N N . ALA A 1 271 ? 2.314 0.375 -21.344 1.00 96.56 271 ALA A N 1
ATOM 2146 C CA . ALA A 1 271 ? 1.833 1.467 -20.519 1.00 96.56 271 ALA A CA 1
ATOM 2147 C C . ALA A 1 271 ? 0.656 2.183 -21.193 1.00 96.56 271 ALA A C 1
ATOM 2149 O O . ALA A 1 271 ? 0.693 2.433 -22.400 1.00 96.56 271 ALA A O 1
ATOM 2150 N N . LEU A 1 272 ? -0.350 2.551 -20.405 1.00 96.50 272 LEU A N 1
ATOM 2151 C CA . LEU A 1 272 ? -1.487 3.394 -20.757 1.00 96.50 272 LEU A CA 1
ATOM 2152 C C . LEU A 1 272 ? -1.494 4.622 -19.843 1.00 96.50 272 LEU A C 1
ATOM 2154 O O . LEU A 1 272 ? -1.466 4.490 -18.620 1.00 96.50 272 LEU A O 1
ATOM 2158 N N . ILE A 1 273 ? -1.588 5.815 -20.425 1.00 96.94 273 ILE A N 1
ATOM 2159 C CA . ILE A 1 273 ? -1.890 7.027 -19.658 1.00 96.94 273 ILE A CA 1
ATOM 2160 C C . ILE A 1 273 ? -3.406 7.085 -19.450 1.00 96.94 273 ILE A C 1
ATOM 2162 O O . ILE A 1 273 ? -4.161 7.189 -20.415 1.00 96.94 273 ILE A O 1
ATOM 2166 N N . THR A 1 274 ? -3.858 7.002 -18.205 1.00 96.44 274 THR A N 1
ATOM 2167 C CA . THR A 1 274 ? -5.287 7.056 -17.843 1.00 96.44 274 THR A CA 1
ATOM 2168 C C . THR A 1 274 ? -5.848 8.483 -17.930 1.00 96.44 274 THR A C 1
ATOM 2170 O O . THR A 1 274 ? -5.099 9.444 -18.121 1.00 96.44 274 THR A O 1
ATOM 2173 N N . GLU A 1 275 ? -7.163 8.645 -17.758 1.00 95.25 275 GLU A N 1
ATOM 2174 C CA . GLU A 1 275 ? -7.827 9.960 -17.725 1.00 95.25 275 GLU A CA 1
ATOM 2175 C C . GLU A 1 275 ? -7.376 10.853 -16.558 1.00 95.25 275 GLU A C 1
ATOM 2177 O O . GLU A 1 275 ? -7.345 12.072 -16.702 1.00 95.25 275 GLU A O 1
ATOM 2182 N N . HIS A 1 276 ? -6.943 10.246 -15.448 1.00 94.25 276 HIS A N 1
ATOM 2183 C CA . HIS A 1 276 ? -6.346 10.922 -14.288 1.00 94.25 276 HIS A CA 1
ATOM 2184 C C . HIS A 1 276 ? -4.845 11.172 -14.464 1.00 94.25 276 HIS A C 1
ATOM 2186 O O . HIS A 1 276 ? -4.132 11.533 -13.532 1.00 94.25 276 HIS A O 1
ATOM 2192 N N . ASN A 1 277 ? -4.324 10.946 -15.673 1.00 93.75 277 ASN A N 1
ATOM 2193 C CA . ASN A 1 277 ? -2.910 11.061 -15.998 1.00 93.75 277 ASN A CA 1
ATOM 2194 C C . ASN A 1 277 ? -2.015 10.044 -15.252 1.00 93.75 277 ASN A C 1
ATOM 2196 O O . ASN A 1 277 ? -0.792 10.141 -15.324 1.00 93.75 277 ASN A O 1
ATOM 2200 N N . HIS A 1 278 ? -2.578 9.035 -14.580 1.00 95.56 278 HIS A N 1
ATOM 2201 C CA . HIS A 1 278 ? -1.807 7.922 -14.013 1.00 95.56 278 HIS A CA 1
ATOM 2202 C C . HIS A 1 278 ? -1.225 7.059 -15.128 1.00 95.56 278 HIS A C 1
ATOM 2204 O O . HIS A 1 278 ? -1.837 6.937 -16.194 1.00 95.56 278 HIS A O 1
ATOM 2210 N N . LEU A 1 279 ? -0.084 6.425 -14.873 1.00 96.19 279 LEU A N 1
ATOM 2211 C CA . LEU A 1 279 ? 0.478 5.429 -15.770 1.00 96.19 279 LEU A CA 1
ATOM 2212 C C . LEU A 1 279 ? 0.055 4.037 -15.290 1.00 96.19 279 LEU A C 1
ATOM 2214 O O . LEU A 1 279 ? 0.478 3.580 -14.228 1.00 96.19 279 LEU A O 1
ATOM 2218 N N . LEU A 1 280 ? -0.795 3.381 -16.074 1.00 97.44 280 LEU A N 1
ATOM 2219 C CA . LEU A 1 280 ? -1.194 1.996 -15.861 1.00 97.44 280 LEU A CA 1
ATOM 2220 C C . LEU A 1 280 ? -0.348 1.104 -16.768 1.00 97.44 280 LEU A C 1
ATOM 2222 O O . LEU A 1 280 ? -0.437 1.189 -17.991 1.00 97.44 280 LEU A O 1
ATOM 2226 N N . LEU A 1 281 ? 0.483 0.268 -16.169 1.00 97.12 281 LEU A N 1
ATOM 2227 C CA . LEU A 1 281 ? 1.252 -0.758 -16.855 1.00 97.12 281 LEU A CA 1
ATOM 2228 C C . LEU A 1 281 ? 0.464 -2.061 -16.806 1.00 97.12 281 LEU A C 1
ATOM 2230 O O . LEU A 1 281 ? 0.065 -2.509 -15.735 1.00 97.12 281 LEU A O 1
ATOM 2234 N N . GLU A 1 282 ? 0.261 -2.670 -17.965 1.00 95.69 282 GLU A N 1
ATOM 2235 C CA . GLU A 1 282 ? -0.414 -3.953 -18.112 1.00 95.69 282 GLU A CA 1
ATOM 2236 C C . GLU A 1 282 ? 0.496 -4.917 -18.865 1.00 95.69 282 GLU A C 1
ATOM 2238 O O . GLU A 1 282 ? 1.177 -4.548 -19.836 1.00 95.69 282 GLU A O 1
ATOM 2243 N N . LYS A 1 283 ? 0.506 -6.171 -18.424 1.00 90.81 283 LYS A N 1
ATOM 2244 C CA . LYS A 1 283 ? 1.197 -7.236 -19.138 1.00 90.81 283 LYS A CA 1
ATOM 2245 C C . LYS A 1 283 ? 0.529 -7.429 -20.498 1.00 90.81 283 LYS A C 1
ATOM 2247 O O . LYS A 1 283 ? -0.694 -7.516 -20.613 1.00 90.81 283 LYS A O 1
ATOM 2252 N N . LYS A 1 284 ? 1.327 -7.474 -21.564 1.00 84.31 284 LYS A N 1
ATOM 2253 C CA . LYS A 1 284 ? 0.838 -7.780 -22.910 1.00 84.31 284 LYS A CA 1
ATOM 2254 C C . LYS A 1 284 ? 0.156 -9.142 -22.841 1.00 84.31 284 LYS A C 1
ATOM 2256 O O . LYS A 1 284 ? 0.763 -10.098 -22.368 1.00 84.31 284 LYS A O 1
ATOM 2261 N N . ILE A 1 285 ? -1.077 -9.235 -23.338 1.00 62.91 285 ILE A N 1
ATOM 2262 C CA . ILE A 1 285 ? -1.788 -10.511 -23.454 1.00 62.91 285 ILE A CA 1
ATOM 2263 C C . ILE A 1 285 ? -1.020 -11.390 -24.451 1.00 62.91 285 ILE A C 1
ATOM 2265 O O . ILE A 1 285 ? -1.277 -11.377 -25.655 1.00 62.91 285 ILE A O 1
ATOM 2269 N N . THR A 1 286 ? -0.057 -12.168 -23.970 1.00 52.09 286 THR A N 1
ATOM 2270 C CA . THR A 1 286 ? 0.403 -13.361 -24.671 1.00 52.09 286 THR A CA 1
ATOM 2271 C C . THR A 1 286 ? -0.686 -14.401 -24.486 1.00 52.09 286 THR A C 1
ATOM 2273 O O . THR A 1 286 ? -0.894 -14.889 -23.379 1.00 52.09 286 THR A O 1
ATOM 2276 N N . LYS A 1 287 ? -1.413 -14.728 -25.562 1.00 40.03 287 LYS A N 1
ATOM 2277 C CA . LYS A 1 287 ? -2.257 -15.929 -25.624 1.00 40.03 287 LYS A CA 1
ATOM 2278 C C . LYS A 1 287 ? -1.368 -17.160 -25.447 1.00 40.03 287 LYS A C 1
ATOM 2280 O O . LYS A 1 287 ? -0.894 -17.744 -26.410 1.00 40.03 287 LYS A O 1
ATOM 2285 N N . SER A 1 288 ? -1.090 -17.474 -24.198 1.00 37.88 288 SER A N 1
ATOM 2286 C CA . SER A 1 288 ? -0.477 -18.691 -23.706 1.00 37.88 288 SER A CA 1
ATOM 2287 C C . SER A 1 288 ? -0.657 -18.620 -22.198 1.00 37.88 288 SER A C 1
ATOM 2289 O O . SER A 1 288 ? 0.285 -18.339 -21.462 1.00 37.88 288 SER A O 1
ATOM 2291 N N . ARG A 1 289 ? -1.884 -18.870 -21.728 1.00 39.44 289 ARG A N 1
ATOM 2292 C CA . ARG A 1 289 ? -1.949 -19.660 -20.502 1.00 39.44 289 ARG A CA 1
ATOM 2293 C C . ARG A 1 289 ? -1.236 -20.959 -20.877 1.00 39.44 289 ARG A C 1
ATOM 2295 O O . ARG A 1 289 ? -1.655 -21.557 -21.873 1.00 39.44 289 ARG A O 1
ATOM 2302 N N . PRO A 1 290 ? -0.144 -21.353 -20.201 1.00 39.72 290 PRO A N 1
ATOM 2303 C CA . PRO A 1 290 ? 0.221 -22.758 -20.230 1.00 39.72 290 PRO A CA 1
ATOM 2304 C C . PRO A 1 290 ? -1.068 -23.515 -19.914 1.00 39.72 290 PRO A C 1
ATOM 2306 O O . PRO A 1 290 ? -1.847 -23.047 -19.073 1.00 39.72 290 PRO A O 1
ATOM 2309 N N . ASP A 1 291 ? -1.341 -24.603 -20.633 1.00 35.78 291 ASP A N 1
ATOM 2310 C CA . ASP A 1 291 ? -2.349 -25.549 -20.174 1.00 35.78 291 ASP A CA 1
ATOM 2311 C C . ASP A 1 291 ? -2.133 -25.705 -18.671 1.00 35.78 291 ASP A C 1
ATOM 2313 O O . ASP A 1 291 ? -1.010 -25.977 -18.236 1.00 35.78 291 ASP A O 1
ATOM 2317 N N . ILE A 1 292 ? -3.179 -25.458 -17.882 1.00 43.62 292 ILE A N 1
ATOM 2318 C CA . ILE A 1 292 ? -3.194 -25.887 -16.490 1.00 43.62 292 ILE A CA 1
ATOM 2319 C C . ILE A 1 292 ? -3.267 -27.410 -16.590 1.00 43.62 292 ILE A C 1
ATOM 2321 O O . ILE A 1 292 ? -4.328 -28.023 -16.499 1.00 43.62 292 ILE A O 1
ATOM 2325 N N . GLY A 1 293 ? -2.124 -28.016 -16.903 1.00 47.31 293 GLY A N 1
ATOM 2326 C CA . GLY A 1 293 ? -1.861 -29.391 -16.580 1.00 47.31 293 GLY A CA 1
ATOM 2327 C C . GLY A 1 293 ? -1.991 -29.524 -15.073 1.00 47.31 293 GLY A C 1
ATOM 2328 O O . GLY A 1 293 ? -1.898 -28.555 -14.320 1.00 47.31 293 GLY A O 1
ATOM 2329 N N . ILE A 1 294 ? -2.187 -30.749 -14.621 1.00 48.88 294 ILE A N 1
ATOM 2330 C CA . ILE A 1 294 ? -2.258 -31.115 -13.204 1.00 48.88 294 ILE A CA 1
ATOM 2331 C C . ILE A 1 294 ? -0.849 -30.990 -12.555 1.00 48.88 294 ILE A C 1
ATOM 2333 O O . ILE A 1 294 ? -0.499 -31.715 -11.632 1.00 48.88 294 ILE A O 1
ATOM 2337 N N . GLU A 1 295 ? 0.007 -30.098 -13.062 1.00 53.53 295 GLU A N 1
ATOM 2338 C CA . GLU A 1 295 ? 1.266 -29.718 -12.440 1.00 53.53 295 GLU A CA 1
ATOM 2339 C C . GLU A 1 295 ? 0.973 -28.642 -11.399 1.00 53.53 295 GLU A C 1
ATOM 2341 O O . GLU A 1 295 ? 0.421 -27.581 -11.683 1.00 53.53 295 GLU A O 1
ATOM 2346 N N . VAL A 1 296 ? 1.307 -28.971 -10.157 1.00 56.66 296 VAL A N 1
ATOM 2347 C CA . VAL A 1 296 ? 1.103 -28.127 -8.987 1.00 56.66 296 VAL A CA 1
ATOM 2348 C C . VAL A 1 296 ? 1.882 -26.822 -9.162 1.00 56.66 296 VAL A C 1
ATOM 2350 O O . VAL A 1 296 ? 3.110 -26.832 -9.128 1.00 56.66 296 VAL A O 1
ATOM 2353 N N . ASP A 1 297 ? 1.172 -25.705 -9.339 1.00 67.81 297 ASP A N 1
ATOM 2354 C CA . ASP A 1 297 ? 1.763 -24.366 -9.390 1.00 67.81 297 ASP A CA 1
ATOM 2355 C C . ASP A 1 297 ? 2.480 -24.072 -8.054 1.00 67.81 297 ASP A C 1
ATOM 2357 O O . ASP A 1 297 ? 1.817 -23.988 -7.014 1.00 67.81 297 ASP A O 1
ATOM 2361 N N . PRO A 1 298 ? 3.818 -23.906 -8.042 1.00 64.50 298 PRO A N 1
ATOM 2362 C CA . PRO A 1 298 ? 4.578 -23.660 -6.820 1.00 64.50 298 PRO A CA 1
ATOM 2363 C C . PRO A 1 298 ? 4.158 -22.382 -6.089 1.00 64.50 298 PRO A C 1
ATOM 2365 O O . PRO A 1 298 ? 4.281 -22.309 -4.867 1.00 64.50 298 PRO A O 1
ATOM 2368 N N . VAL A 1 299 ? 3.662 -21.369 -6.806 1.00 58.12 299 VAL A N 1
ATOM 2369 C CA . VAL A 1 299 ? 3.138 -20.140 -6.196 1.00 58.12 299 VAL A CA 1
ATOM 2370 C C . VAL A 1 299 ? 1.824 -20.443 -5.495 1.00 58.12 299 VAL A C 1
ATOM 2372 O O . VAL A 1 299 ? 1.664 -20.084 -4.330 1.00 58.12 299 VAL A O 1
ATOM 2375 N N . MET A 1 300 ? 0.917 -21.156 -6.160 1.00 64.00 300 MET A N 1
ATOM 2376 C CA . MET A 1 300 ? -0.354 -21.571 -5.571 1.00 64.00 300 MET A CA 1
ATOM 2377 C C . MET A 1 300 ? -0.146 -22.496 -4.362 1.00 64.00 300 MET A C 1
ATOM 2379 O O . MET A 1 300 ? -0.777 -22.282 -3.327 1.00 64.00 300 MET A O 1
ATOM 2383 N N . LEU A 1 301 ? 0.773 -23.466 -4.447 1.00 73.81 301 LEU A N 1
ATOM 2384 C CA . LEU A 1 301 ? 1.140 -24.345 -3.331 1.00 73.81 301 LEU A CA 1
ATOM 2385 C C . LEU A 1 301 ? 1.701 -23.543 -2.156 1.00 73.81 301 LEU A C 1
ATOM 2387 O O . LEU A 1 301 ? 1.279 -23.746 -1.021 1.00 73.81 301 LEU A O 1
ATOM 2391 N N . GLU A 1 302 ? 2.593 -22.590 -2.421 1.00 67.00 302 GLU A N 1
ATOM 2392 C CA . GLU A 1 302 ? 3.139 -21.711 -1.389 1.00 67.00 302 GLU A CA 1
ATOM 2393 C C . GLU A 1 302 ? 2.048 -20.829 -0.764 1.00 67.00 302 GLU A C 1
ATOM 2395 O O . GLU A 1 302 ? 2.053 -20.608 0.447 1.00 67.00 302 GLU A O 1
ATOM 2400 N N . ILE A 1 303 ? 1.071 -20.350 -1.541 1.00 63.00 303 ILE A N 1
ATOM 2401 C CA . ILE A 1 303 ? -0.057 -19.590 -0.993 1.00 63.00 303 ILE A CA 1
ATOM 2402 C C . ILE A 1 303 ? -0.958 -20.479 -0.136 1.00 63.00 303 ILE A C 1
ATOM 2404 O O . ILE A 1 303 ? -1.343 -20.058 0.952 1.00 63.00 303 ILE A O 1
ATOM 2408 N N . PHE A 1 304 ? -1.282 -21.698 -0.572 1.00 72.19 304 PHE A N 1
ATOM 2409 C CA . PHE A 1 304 ? -2.051 -22.640 0.245 1.00 72.19 304 PHE A CA 1
ATOM 2410 C C . PHE A 1 304 ? -1.308 -23.000 1.530 1.00 72.19 304 PHE A C 1
ATOM 2412 O O . PHE A 1 304 ? -1.895 -22.883 2.604 1.00 72.19 304 PHE A O 1
ATOM 2419 N N . ASN A 1 305 ? -0.018 -23.330 1.442 1.00 73.69 305 ASN A N 1
ATOM 2420 C CA . ASN A 1 305 ? 0.835 -23.587 2.600 1.00 73.69 305 ASN A CA 1
ATOM 2421 C C . ASN A 1 305 ? 0.801 -22.404 3.578 1.00 73.69 305 ASN A C 1
ATOM 2423 O O . ASN A 1 305 ? 0.455 -22.570 4.743 1.00 73.69 305 ASN A O 1
ATOM 2427 N N . ASN A 1 306 ? 1.038 -21.180 3.102 1.00 65.81 306 ASN A N 1
ATOM 2428 C CA . ASN A 1 306 ? 0.978 -19.993 3.952 1.00 65.81 306 ASN A CA 1
ATOM 2429 C C . ASN A 1 306 ? -0.429 -19.683 4.471 1.00 65.81 306 ASN A C 1
ATOM 2431 O O . ASN A 1 306 ? -0.550 -19.159 5.570 1.00 65.81 306 ASN A O 1
ATOM 2435 N N . ARG A 1 307 ? -1.500 -19.990 3.732 1.00 70.31 307 ARG A N 1
ATOM 2436 C CA . ARG A 1 307 ? -2.879 -19.851 4.224 1.00 70.31 307 ARG A CA 1
ATOM 2437 C C . ARG A 1 307 ? -3.149 -20.824 5.364 1.00 70.31 307 ARG A C 1
ATOM 2439 O O . ARG A 1 307 ? -3.671 -20.395 6.388 1.00 70.31 307 ARG A O 1
ATOM 2446 N N . PHE A 1 308 ? -2.761 -22.089 5.226 1.00 81.38 308 PHE A N 1
ATOM 2447 C CA . PHE A 1 308 ? -2.884 -23.075 6.300 1.00 81.38 308 PHE A CA 1
ATOM 2448 C C . PHE A 1 308 ? -2.001 -22.708 7.499 1.00 81.38 308 PHE A C 1
ATOM 2450 O O . PHE A 1 308 ? -2.487 -22.703 8.629 1.00 81.38 308 PHE A O 1
ATOM 2457 N N . MET A 1 309 ? -0.754 -22.289 7.265 1.00 75.25 309 MET A N 1
ATOM 2458 C CA . MET A 1 309 ? 0.133 -21.771 8.314 1.00 75.25 309 MET A CA 1
ATOM 2459 C C . MET A 1 309 ? -0.454 -20.533 8.991 1.00 75.25 309 MET A C 1
ATOM 2461 O O . MET A 1 309 ? -0.467 -20.467 10.212 1.00 75.25 309 MET A O 1
ATOM 2465 N N . SER A 1 310 ? -1.022 -19.591 8.235 1.00 68.31 310 SER A N 1
ATOM 2466 C CA . SER A 1 310 ? -1.689 -18.399 8.771 1.00 68.31 310 SER A CA 1
ATOM 2467 C C . SER A 1 310 ? -2.898 -18.779 9.620 1.00 68.31 310 SER A C 1
ATOM 2469 O O . SER A 1 310 ? -3.076 -18.225 10.698 1.00 68.31 310 SER A O 1
ATOM 2471 N N . VAL A 1 311 ? -3.702 -19.767 9.210 1.00 76.94 311 VA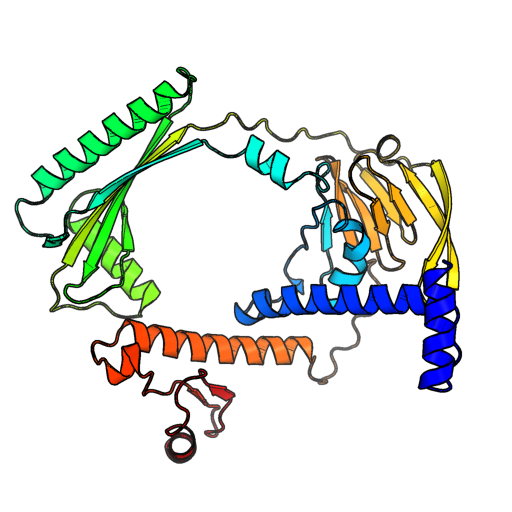L A N 1
ATOM 2472 C CA . VAL A 1 311 ? -4.805 -20.284 10.036 1.00 76.94 311 VAL A CA 1
ATOM 2473 C C . VAL A 1 311 ? -4.267 -20.897 11.331 1.00 76.94 311 VAL A C 1
ATOM 2475 O O . VAL A 1 311 ? -4.766 -20.546 12.399 1.00 76.94 311 VAL A O 1
ATOM 2478 N N . ALA A 1 312 ? -3.226 -21.732 11.272 1.00 81.75 312 ALA A N 1
ATOM 2479 C CA . ALA A 1 312 ? -2.612 -22.325 12.461 1.00 81.75 312 ALA A CA 1
ATOM 2480 C C . ALA A 1 312 ? -2.008 -21.253 13.393 1.00 81.75 312 ALA A C 1
ATOM 2482 O O . ALA A 1 312 ? -2.251 -21.269 14.601 1.00 81.75 312 ALA A O 1
ATOM 2483 N N . GLU A 1 313 ? -1.289 -20.270 12.846 1.00 76.19 313 GLU A N 1
ATOM 2484 C CA . GLU A 1 313 ? -0.759 -19.112 13.573 1.00 76.19 313 GLU A CA 1
ATOM 2485 C C . GLU A 1 313 ? -1.875 -18.264 14.185 1.00 76.19 313 GLU A C 1
ATOM 2487 O O . GLU A 1 313 ? -1.762 -17.848 15.337 1.00 76.19 313 GLU A O 1
ATOM 2492 N N . GLN A 1 314 ? -2.969 -18.018 13.454 1.00 71.88 314 GLN A N 1
ATOM 2493 C CA . GLN A 1 314 ? -4.135 -17.319 13.984 1.00 71.88 314 GLN A CA 1
ATOM 2494 C C . GLN A 1 314 ? -4.754 -18.123 15.123 1.00 71.88 314 GLN A C 1
ATOM 2496 O O . GLN A 1 314 ? -4.981 -17.541 16.175 1.00 71.88 314 GLN A O 1
ATOM 2501 N N . MET A 1 315 ? -4.960 -19.436 14.988 1.00 82.69 315 MET A N 1
ATOM 2502 C CA . MET A 1 315 ? -5.428 -20.290 16.090 1.00 82.69 315 MET A CA 1
ATOM 2503 C C . MET A 1 315 ? -4.532 -20.132 17.323 1.00 82.69 315 MET A C 1
ATOM 2505 O O . MET A 1 315 ? -5.037 -19.890 18.420 1.00 82.69 315 MET A O 1
ATOM 2509 N N . GLY A 1 316 ? -3.210 -20.168 17.138 1.00 80.50 316 GLY A N 1
ATOM 2510 C CA . GLY A 1 316 ? -2.259 -20.009 18.232 1.00 80.50 316 GLY A CA 1
ATOM 2511 C C . GLY A 1 316 ? -2.273 -18.616 18.859 1.00 80.50 316 GLY A C 1
ATOM 2512 O O . GLY A 1 316 ? -2.315 -18.473 20.080 1.00 80.50 316 GLY A O 1
ATOM 2513 N N . TYR A 1 317 ? -2.339 -17.568 18.040 1.00 72.19 317 TYR A N 1
ATOM 2514 C CA . TYR A 1 317 ? -2.491 -16.189 18.498 1.00 72.19 317 TYR A CA 1
ATOM 2515 C C . TYR A 1 317 ? -3.806 -15.992 19.263 1.00 72.19 317 TYR A C 1
ATOM 2517 O O . TYR A 1 317 ? -3.837 -15.308 20.288 1.00 72.19 317 TYR A O 1
ATOM 2525 N N . ARG A 1 318 ? -4.902 -16.597 18.800 1.00 70.69 318 ARG A N 1
ATOM 2526 C CA . ARG A 1 318 ? -6.216 -16.547 19.454 1.00 70.69 318 ARG A CA 1
ATOM 2527 C C . ARG A 1 318 ? -6.155 -17.242 20.807 1.00 70.69 318 ARG A C 1
ATOM 2529 O O . ARG A 1 318 ? -6.520 -16.619 21.801 1.00 70.69 318 ARG A O 1
ATOM 2536 N N . LEU A 1 319 ? -5.597 -18.453 20.854 1.00 80.69 319 LEU A N 1
ATOM 2537 C CA . LEU A 1 319 ? -5.419 -19.218 22.084 1.00 80.69 319 LEU A CA 1
ATOM 2538 C C . LEU A 1 319 ? -4.552 -18.451 23.089 1.00 80.69 319 LEU A C 1
ATOM 2540 O O . LEU A 1 319 ? -4.990 -18.216 24.214 1.00 80.69 319 LEU A O 1
ATOM 2544 N N . ARG A 1 320 ? -3.385 -17.948 22.665 1.00 77.88 320 ARG A N 1
ATOM 2545 C CA . ARG A 1 320 ? -2.477 -17.146 23.501 1.00 77.88 320 ARG A CA 1
ATOM 2546 C C . ARG A 1 320 ? -3.173 -15.943 24.135 1.00 77.88 320 ARG A C 1
ATOM 2548 O O . ARG A 1 320 ? -3.023 -15.709 25.329 1.00 77.88 320 ARG A O 1
ATOM 2555 N N . ASN A 1 321 ? -3.921 -15.174 23.346 1.00 66.12 321 ASN A N 1
ATOM 2556 C CA . ASN A 1 321 ? -4.569 -13.950 23.827 1.00 66.12 321 ASN A CA 1
ATOM 2557 C C . ASN A 1 321 ? -5.825 -14.216 24.661 1.00 66.12 321 ASN A C 1
ATOM 2559 O O . ASN A 1 321 ? -6.184 -13.394 25.500 1.00 66.12 321 ASN A O 1
ATOM 2563 N N . SER A 1 322 ? -6.478 -15.358 24.445 1.00 72.81 322 SER A N 1
ATOM 2564 C CA . SER A 1 322 ? -7.589 -15.824 25.275 1.00 72.81 322 SER A CA 1
ATOM 2565 C C . SER A 1 322 ? -7.148 -16.437 26.603 1.00 72.81 322 SER A C 1
ATOM 2567 O O . SER A 1 322 ? -7.947 -16.549 27.529 1.00 72.81 322 SER A O 1
ATOM 2569 N N . ALA A 1 323 ? -5.884 -16.851 26.709 1.00 76.62 323 ALA A N 1
ATOM 2570 C CA . ALA A 1 323 ? -5.405 -17.610 27.846 1.00 76.62 323 ALA A CA 1
ATOM 2571 C C . ALA A 1 323 ? -5.109 -16.731 29.066 1.00 76.62 323 ALA A C 1
ATOM 2573 O O . ALA A 1 323 ? -4.452 -15.693 28.987 1.00 76.62 323 ALA A O 1
ATOM 2574 N N . HIS A 1 324 ? -5.530 -17.215 30.235 1.00 68.81 324 HIS A N 1
ATOM 2575 C CA . HIS A 1 324 ? -5.174 -16.631 31.535 1.00 68.81 324 HIS A CA 1
ATOM 2576 C C . HIS A 1 324 ? -3.939 -17.281 32.160 1.00 68.81 324 HIS A C 1
ATOM 2578 O O . HIS A 1 324 ? -3.298 -16.688 33.021 1.00 68.81 324 HIS A O 1
ATOM 2584 N N . SER A 1 325 ? -3.594 -18.496 31.725 1.00 78.94 325 SER A N 1
ATOM 2585 C CA . SER A 1 325 ? -2.405 -19.202 32.195 1.00 78.94 325 SER A CA 1
ATOM 2586 C C . SER A 1 325 ? -1.142 -18.527 31.673 1.00 78.94 325 SER A C 1
ATOM 2588 O O . SER A 1 325 ? -0.958 -18.397 30.463 1.00 78.94 325 SER A O 1
ATOM 2590 N N . VAL A 1 326 ? -0.232 -18.175 32.582 1.00 75.69 326 VAL A N 1
ATOM 2591 C CA . VAL A 1 326 ? 1.097 -17.639 32.243 1.00 75.69 326 VAL A CA 1
ATOM 2592 C C . VAL A 1 326 ? 1.898 -18.641 31.398 1.00 75.69 326 VAL A C 1
ATOM 2594 O O . VAL A 1 326 ? 2.650 -18.232 30.515 1.00 75.69 326 VAL A O 1
ATOM 2597 N N . ASN A 1 327 ? 1.692 -19.951 31.585 1.00 78.06 327 ASN A N 1
ATOM 2598 C CA . ASN A 1 327 ? 2.355 -20.968 30.762 1.00 78.06 327 ASN A CA 1
ATOM 2599 C C . ASN A 1 327 ? 1.905 -20.905 29.293 1.00 78.06 327 ASN A C 1
ATOM 2601 O O . ASN A 1 327 ? 2.725 -21.042 28.395 1.00 78.06 327 ASN A O 1
ATOM 2605 N N . ILE A 1 328 ? 0.630 -20.619 29.031 1.00 78.19 328 ILE A N 1
ATOM 2606 C CA . ILE A 1 328 ? 0.120 -20.497 27.657 1.00 78.19 328 ILE A CA 1
ATOM 2607 C C . ILE A 1 328 ? 0.440 -19.103 27.097 1.00 78.19 328 ILE A C 1
ATOM 2609 O O . ILE A 1 328 ? 0.921 -18.975 25.976 1.00 78.19 328 ILE A O 1
ATOM 2613 N N . LYS A 1 329 ? 0.226 -18.041 27.881 1.00 74.06 329 LYS A N 1
ATOM 2614 C CA . LYS A 1 329 ? 0.338 -16.653 27.410 1.00 74.06 329 LYS A CA 1
ATOM 2615 C C . LYS A 1 329 ? 1.785 -16.187 27.210 1.00 74.06 329 LYS A C 1
ATOM 2617 O O . LYS A 1 329 ? 2.069 -15.516 26.215 1.00 74.06 329 LYS A O 1
ATOM 2622 N N . GLU A 1 330 ? 2.680 -16.556 28.128 1.00 74.81 330 GLU A N 1
ATOM 2623 C CA . GLU A 1 330 ? 4.083 -16.114 28.137 1.00 74.81 330 GLU A CA 1
ATOM 2624 C C . GLU A 1 330 ? 5.049 -17.228 27.739 1.00 74.81 330 GLU A C 1
ATOM 2626 O O . GLU A 1 330 ? 5.960 -16.995 26.949 1.00 74.81 330 GLU A O 1
ATOM 2631 N N . ARG A 1 331 ? 4.847 -18.452 28.250 1.00 79.62 331 ARG A N 1
ATOM 2632 C CA . ARG A 1 331 ? 5.740 -19.581 27.929 1.00 79.62 331 ARG A CA 1
ATOM 2633 C C . ARG A 1 331 ? 5.389 -20.298 26.624 1.00 79.62 331 ARG A C 1
ATOM 2635 O O . ARG A 1 331 ? 6.173 -21.134 26.195 1.00 79.62 331 ARG A O 1
ATOM 2642 N N . LEU A 1 332 ? 4.266 -19.945 25.986 1.00 79.94 332 LEU A N 1
ATOM 2643 C CA . LEU A 1 332 ? 3.789 -20.528 24.724 1.00 79.94 332 LEU A CA 1
ATOM 2644 C C . LEU A 1 332 ? 3.701 -22.063 24.766 1.00 79.94 332 LEU A C 1
ATOM 2646 O O . LEU A 1 332 ? 3.989 -22.740 23.779 1.00 79.94 332 LEU A O 1
ATOM 2650 N N . ASP A 1 333 ? 3.305 -22.597 25.924 1.00 85.06 333 ASP A N 1
ATOM 2651 C CA . ASP A 1 333 ? 3.159 -24.031 26.173 1.00 85.06 333 ASP A CA 1
ATOM 2652 C C . ASP A 1 333 ? 1.815 -24.547 25.640 1.00 85.06 333 ASP A C 1
ATOM 2654 O O . ASP A 1 333 ? 0.885 -24.867 26.381 1.00 85.06 333 ASP A O 1
ATOM 2658 N N . PHE A 1 334 ? 1.677 -24.497 24.318 1.00 81.00 334 PHE A N 1
ATOM 2659 C CA . PHE A 1 334 ? 0.543 -25.006 23.559 1.00 81.00 334 PHE A CA 1
ATOM 2660 C C . PHE A 1 334 ? 0.967 -25.232 22.103 1.00 81.00 334 PHE A C 1
ATOM 2662 O O . PHE A 1 334 ? 1.953 -24.665 21.632 1.00 81.00 334 PHE A O 1
ATOM 2669 N N . SER A 1 335 ? 0.198 -26.027 21.365 1.00 85.00 335 SER A N 1
ATOM 2670 C CA . SER A 1 335 ? 0.416 -26.239 19.933 1.00 85.00 335 SER A CA 1
ATOM 2671 C C . SER A 1 335 ? -0.910 -26.085 19.194 1.00 85.00 335 SER A C 1
ATOM 2673 O O . SER A 1 335 ? -1.959 -26.489 19.691 1.00 85.00 335 SER A O 1
ATOM 2675 N N . CYS A 1 336 ? -0.869 -25.474 18.014 1.00 85.25 336 CYS A N 1
ATOM 2676 C CA . CYS A 1 336 ? -2.011 -25.397 17.111 1.00 85.25 336 CYS A CA 1
ATOM 2677 C C . CYS A 1 336 ? -1.570 -25.946 15.764 1.00 85.25 336 CYS A C 1
ATOM 2679 O O . CYS A 1 336 ? -0.542 -25.515 15.238 1.00 85.25 336 CYS A O 1
ATOM 2681 N N . ALA A 1 337 ? -2.335 -26.894 15.239 1.00 88.06 337 ALA A N 1
ATOM 2682 C CA . ALA A 1 337 ? -2.041 -27.569 13.992 1.00 88.06 337 ALA A CA 1
ATOM 2683 C C . ALA A 1 337 ? -3.318 -27.863 13.209 1.00 88.06 337 ALA A C 1
ATOM 2685 O O . ALA A 1 337 ? -4.410 -27.932 13.775 1.00 88.06 337 ALA A O 1
ATOM 2686 N N . ILE A 1 338 ? -3.147 -28.012 11.902 1.00 86.25 338 ILE A N 1
ATOM 2687 C CA . ILE A 1 338 ? -4.169 -28.419 10.945 1.00 86.25 338 ILE A CA 1
ATOM 2688 C C . ILE A 1 338 ? -3.734 -29.767 10.386 1.00 86.25 338 ILE A C 1
ATOM 2690 O O . ILE A 1 338 ? -2.581 -29.908 9.977 1.00 86.25 338 ILE A O 1
ATOM 2694 N N . PHE A 1 339 ? -4.660 -30.718 10.350 1.00 86.75 339 PHE A N 1
ATOM 2695 C CA . PHE A 1 339 ? -4.444 -32.063 9.827 1.00 86.75 339 PHE A CA 1
ATOM 2696 C C . PHE A 1 339 ? -5.360 -32.314 8.627 1.00 86.75 339 PHE A C 1
ATOM 2698 O O . PHE A 1 339 ? -6.430 -31.703 8.520 1.00 86.75 339 PHE A O 1
ATOM 2705 N N . ASP A 1 340 ? -4.930 -33.175 7.708 1.00 84.69 340 ASP A N 1
ATOM 2706 C CA . ASP A 1 340 ? -5.778 -33.641 6.612 1.00 84.69 340 ASP A CA 1
ATOM 2707 C C . ASP A 1 340 ? -6.739 -34.754 7.073 1.00 84.69 340 ASP A C 1
ATOM 2709 O O . ASP A 1 340 ? -6.719 -35.193 8.222 1.00 84.69 340 ASP A O 1
ATOM 2713 N N . GLY A 1 341 ? -7.608 -35.223 6.173 1.00 82.81 341 GLY A N 1
ATOM 2714 C CA . GLY A 1 341 ? -8.582 -36.275 6.491 1.00 82.81 341 GLY A CA 1
ATOM 2715 C C . GLY A 1 341 ? -7.981 -37.660 6.770 1.00 82.81 341 GLY A C 1
ATOM 2716 O O . GLY A 1 341 ? -8.737 -38.572 7.090 1.00 82.81 341 GLY A O 1
ATOM 2717 N N . SER A 1 342 ? -6.665 -37.832 6.610 1.00 85.38 342 SER A N 1
ATOM 2718 C CA . SER A 1 342 ? -5.920 -39.052 6.952 1.00 85.38 342 SER A CA 1
ATOM 2719 C C . SER A 1 342 ? -5.051 -38.878 8.206 1.00 85.38 342 SER A C 1
ATOM 2721 O O . SER A 1 342 ? -4.300 -39.793 8.526 1.00 85.38 342 SER A O 1
ATOM 2723 N N . GLY A 1 343 ? -5.133 -37.728 8.887 1.00 79.50 343 GLY A N 1
ATOM 2724 C CA . GLY A 1 343 ? -4.371 -37.434 10.101 1.00 79.50 343 GLY A CA 1
ATOM 2725 C C . GLY A 1 343 ? -2.980 -36.835 9.861 1.00 79.50 343 GLY A C 1
ATOM 2726 O O . GLY A 1 343 ? -2.294 -36.527 10.830 1.00 79.50 343 GLY A O 1
ATOM 2727 N N . ASN A 1 344 ? -2.556 -36.593 8.611 1.00 81.31 344 ASN A N 1
ATOM 2728 C CA . ASN A 1 344 ? -1.224 -36.032 8.348 1.00 81.31 344 ASN A CA 1
ATOM 2729 C C . ASN A 1 344 ? -1.179 -34.534 8.680 1.00 81.31 344 ASN A C 1
ATOM 2731 O O . ASN A 1 344 ? -2.121 -33.790 8.385 1.00 81.31 344 ASN A O 1
ATOM 2735 N N . LEU A 1 345 ? -0.057 -34.063 9.232 1.00 83.00 345 LEU A N 1
ATOM 2736 C CA . LEU A 1 345 ? 0.143 -32.648 9.553 1.00 83.00 345 LEU A CA 1
ATOM 2737 C C . LEU A 1 345 ? 0.243 -31.781 8.283 1.00 83.00 345 LEU A C 1
ATOM 2739 O O . LEU A 1 345 ? 1.173 -31.921 7.492 1.00 83.00 345 LEU A O 1
ATOM 2743 N N . VAL A 1 346 ? -0.677 -30.825 8.135 1.00 84.19 346 VAL A N 1
ATOM 2744 C CA . VAL A 1 346 ? -0.727 -29.868 7.013 1.00 84.19 346 VAL A CA 1
ATOM 2745 C C . VAL A 1 346 ? -0.033 -28.551 7.363 1.00 84.19 346 VAL A C 1
ATOM 2747 O O . VAL A 1 346 ? 0.676 -27.984 6.536 1.00 84.19 346 VAL A O 1
ATOM 2750 N N . ALA A 1 347 ? -0.245 -28.036 8.576 1.00 83.00 347 ALA A N 1
ATOM 2751 C CA . ALA A 1 347 ? 0.350 -26.781 9.038 1.00 83.00 347 ALA A CA 1
ATOM 2752 C C . ALA A 1 347 ? 0.382 -26.700 10.565 1.00 83.00 347 ALA A C 1
ATOM 2754 O O . ALA A 1 347 ? -0.494 -27.254 11.230 1.00 83.00 347 ALA A O 1
ATOM 2755 N N . ASN A 1 348 ? 1.337 -25.959 11.130 1.00 82.25 348 ASN A N 1
ATOM 2756 C CA . ASN A 1 348 ? 1.447 -25.744 12.570 1.00 82.25 348 ASN A CA 1
ATOM 2757 C C . ASN A 1 348 ? 1.933 -24.332 12.926 1.00 82.25 348 ASN A C 1
ATOM 2759 O O . ASN A 1 348 ? 2.765 -23.743 12.243 1.00 82.25 348 ASN A O 1
ATOM 2763 N N . ALA A 1 349 ? 1.448 -23.802 14.048 1.00 75.56 349 ALA A N 1
ATOM 2764 C CA . ALA A 1 349 ? 1.962 -22.562 14.617 1.00 75.56 349 ALA A CA 1
ATOM 2765 C C . ALA A 1 349 ? 3.367 -22.776 15.227 1.00 75.56 349 ALA A C 1
ATOM 2767 O O . ALA A 1 349 ? 3.615 -23.840 15.805 1.00 75.56 349 ALA A O 1
ATOM 2768 N N . PRO A 1 350 ? 4.269 -21.775 15.194 1.00 62.44 350 PRO A N 1
ATOM 2769 C CA . PRO A 1 350 ? 5.667 -21.895 15.632 1.00 62.44 350 PRO A CA 1
ATOM 2770 C C . PRO A 1 350 ? 5.852 -21.875 17.169 1.00 62.44 350 PRO A C 1
ATOM 2772 O O . PRO A 1 350 ? 6.792 -21.273 17.688 1.00 62.44 350 PRO A O 1
ATOM 2775 N N . HIS A 1 351 ? 4.944 -22.498 17.921 1.00 72.06 351 HIS A N 1
ATOM 2776 C CA . HIS A 1 351 ? 5.012 -22.641 19.383 1.00 72.06 351 HIS A CA 1
ATOM 2777 C C . HIS A 1 351 ? 5.714 -23.950 19.780 1.00 72.06 351 HIS A C 1
ATOM 2779 O O . HIS A 1 351 ? 6.141 -24.697 18.901 1.00 72.06 351 HIS A O 1
ATOM 2785 N N . ILE A 1 352 ? 5.876 -24.224 21.084 1.00 58.16 352 ILE A N 1
ATOM 2786 C CA . ILE A 1 352 ? 6.616 -25.399 21.582 1.00 58.16 352 ILE A CA 1
ATOM 2787 C C . ILE A 1 352 ? 6.049 -26.681 20.925 1.00 58.16 352 ILE A C 1
ATOM 2789 O O . ILE A 1 352 ? 4.911 -27.054 21.212 1.00 58.16 352 ILE A O 1
ATOM 2793 N N . PRO A 1 353 ? 6.797 -27.370 20.037 1.00 57.53 353 PRO A N 1
ATOM 2794 C CA . PRO A 1 353 ? 6.238 -28.397 19.150 1.00 57.53 353 PRO A CA 1
ATOM 2795 C C . PRO A 1 353 ? 6.132 -29.784 19.803 1.00 57.53 353 PRO A C 1
ATOM 2797 O O . PRO A 1 353 ? 5.896 -30.775 19.118 1.00 57.53 353 PRO A O 1
ATOM 2800 N N . VAL A 1 354 ? 6.312 -29.874 21.124 1.00 60.94 354 VAL A N 1
ATOM 2801 C CA . VAL A 1 354 ? 6.432 -31.147 21.856 1.00 60.94 354 VAL A CA 1
ATOM 2802 C C . VAL A 1 354 ? 5.167 -32.006 21.730 1.00 60.94 354 VAL A C 1
ATOM 2804 O O . VAL A 1 354 ? 5.264 -33.227 21.710 1.00 60.94 354 VAL A O 1
ATOM 2807 N N . HIS A 1 355 ? 3.994 -31.385 21.578 1.00 63.47 355 HIS A N 1
ATOM 2808 C CA . HIS A 1 355 ? 2.708 -32.087 21.516 1.00 63.47 355 HIS A CA 1
ATOM 2809 C C . HIS A 1 355 ? 2.303 -32.555 20.106 1.00 63.47 355 HIS A C 1
ATOM 2811 O O . HIS A 1 355 ? 1.326 -33.290 19.981 1.00 63.47 355 HIS A O 1
ATOM 2817 N N . LEU A 1 356 ? 3.025 -32.156 19.049 1.00 63.19 356 LEU A N 1
ATOM 2818 C CA . LEU A 1 356 ? 2.609 -32.421 17.663 1.00 63.19 356 LEU A CA 1
ATOM 2819 C C . LEU A 1 356 ? 2.790 -33.889 17.256 1.00 63.19 356 LEU A C 1
ATOM 2821 O O . LEU A 1 356 ? 1.925 -34.429 16.578 1.00 63.19 356 LEU A O 1
ATOM 2825 N N . GLY A 1 357 ? 3.852 -34.552 17.726 1.00 59.41 357 GLY A N 1
ATOM 2826 C CA . GLY A 1 357 ? 4.115 -35.957 17.385 1.00 59.41 357 GLY A CA 1
ATOM 2827 C C . GLY A 1 357 ? 3.111 -36.951 17.980 1.00 59.41 357 GLY A C 1
ATOM 2828 O O . GLY A 1 357 ? 2.928 -38.022 17.429 1.00 59.41 357 GLY A O 1
ATOM 2829 N N . SER A 1 358 ? 2.434 -36.600 19.078 1.00 63.75 358 SER A N 1
ATOM 2830 C CA . SER A 1 358 ? 1.370 -37.426 19.674 1.00 63.75 358 SER A CA 1
ATOM 2831 C C . SER A 1 358 ? -0.025 -37.132 19.117 1.00 63.75 358 SER A C 1
ATOM 2833 O O . SER A 1 358 ? -0.958 -37.872 19.412 1.00 63.75 358 SER A O 1
ATOM 2835 N N . MET A 1 359 ? -0.199 -36.029 18.380 1.00 65.50 359 MET A N 1
ATOM 2836 C CA . MET A 1 359 ? -1.498 -35.652 17.812 1.00 65.50 359 MET A CA 1
ATOM 2837 C C . MET A 1 359 ? -1.804 -36.401 16.512 1.00 65.50 359 MET A C 1
ATOM 2839 O O . MET A 1 359 ? -2.965 -36.699 16.276 1.00 65.50 359 MET A O 1
ATOM 2843 N N . GLU A 1 360 ? -0.788 -36.746 15.717 1.00 60.88 360 GLU A N 1
ATOM 2844 C CA . GLU A 1 360 ? -0.942 -37.530 14.478 1.00 60.88 360 GLU A CA 1
ATOM 2845 C C . GLU A 1 360 ? -1.554 -38.921 14.737 1.00 60.88 360 GLU A C 1
ATOM 2847 O O . GLU A 1 360 ? -2.394 -39.372 13.972 1.00 60.88 360 GLU A O 1
ATOM 2852 N N . ASP A 1 361 ? -1.230 -39.551 15.873 1.00 61.97 361 ASP A N 1
ATOM 2853 C CA . ASP A 1 361 ? -1.791 -40.852 16.281 1.00 61.97 361 ASP A CA 1
ATOM 2854 C C . ASP A 1 361 ? -3.205 -40.763 16.901 1.00 61.97 361 ASP A C 1
ATOM 2856 O O . ASP A 1 361 ? -3.822 -41.789 17.202 1.00 61.97 361 ASP A O 1
ATOM 2860 N N . ALA A 1 362 ? -3.703 -39.551 17.173 1.00 63.38 362 ALA A N 1
ATOM 2861 C CA . ALA A 1 362 ? -4.938 -39.310 17.928 1.00 63.38 362 ALA A CA 1
ATOM 2862 C C . ALA A 1 362 ? -6.096 -38.729 17.091 1.00 63.38 362 ALA A C 1
ATOM 2864 O O . ALA A 1 362 ? -7.222 -38.675 17.596 1.00 63.38 362 ALA A O 1
ATOM 2865 N N . VAL A 1 363 ? -5.816 -38.271 15.865 1.00 58.59 363 VAL A N 1
ATOM 2866 C CA . VAL A 1 363 ? -6.771 -37.712 14.885 1.00 58.59 363 VAL A CA 1
ATOM 2867 C C . VAL A 1 363 ? -7.151 -38.792 13.883 1.00 58.59 363 VAL A C 1
ATOM 2869 O O . VAL A 1 363 ? -8.363 -38.894 13.583 1.00 58.59 363 VAL A O 1
#

Foldseek 3Di:
DVVLVVVQVVCCVVPVDHDDSLVSVVVVLLVVLVVVLVVVCVVQLLVLDQQQVDEAEAAAAERQVCVVVNCVSSVHFKYWYFLHRNPV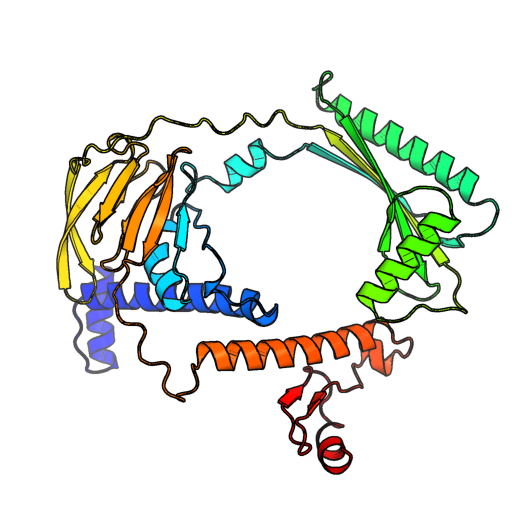VVVCVLQDWDKFKFKDFDFAFLDPPCVVVLVVRQVVRQVVSVVVVCVVPCPPFDKDKWKWWWKDWPLAPDTDTAGDDDSVRSVVVVQVVLCVQQVGDDPPTTMTGGMIMMMITGHDPDDDQAFADADPDEFDAPAWDWDDDPNDTDTAGEHELVRDDANYKDADQHWYDYPRYIHGAHNQWMWGQHRSRMTMIGGDPPPDPPPVDVPDDPSVVSSVLSVQQSVQQSNLVSQLNPDPDCCCVPVVPDKGFDADPQLHTSYIHPGDCVCVVVSSVVD

Sequence (363 aa):
MEKFRELAEEIKLQTGKSMKPEEVAEGFLKVAVENMANAIKHISVKRGYHLEDYILCCFGGAGAQHAGLVADSLGIEKILIHPFAGVLSAYGMGLADRRVIEEKALEKYLEEGIEKELVCVTKNLSEKGKERMLATGDRNTDIETVERVRLKYEGTETIFDVPYGPIDEMIKIFHRLQTERFGFVSENRKLVVDSAYVEIIGKNKTPAETTHLLTDKNPRPASSKEVYMEGRWHRIPLFTRDVLKPGNRITGPALIMENTTTIVLENKWQALITEHNHLLLEKKITKSRPDIGIEVDPVMLEIFNNRFMSVAEQMGYRLRNSAHSVNIKERLDFSCAIFDGSGNLVANAPHIPVHLGSMEDAV

pLDDT: mean 86.01, std 12.44, range [35.78, 97.88]